Protein AF-K1QKU9-F1 (afdb_monomer_lite)

Foldseek 3Di:
DPPVVVVVVVVVVVVVVVVVVVVVVVVVVVVVPPVVVVVVVVVVVVVVVVVVVVVVVVVVLVVVLVVVVVPDDPQFLQLQQDQPRPVVVVVVFKHWDPLQPDDFLKKKGWHFPPDGTFIFTDHHNFWTWGDDLPDIDIDGPVVVCVVRVRTDTMIIMDTDPPPPDPPPPPPPPPDDDDDDDDDPDDCPSDPNDDDPNDD

pLDDT: mean 70.71, std 22.05, range [28.88, 97.94]

Structure (mmCIF, N/CA/C/O backbone):
data_AF-K1QKU9-F1
#
_entry.id   AF-K1QKU9-F1
#
loop_
_atom_site.group_PDB
_atom_site.id
_atom_site.type_symbol
_atom_site.label_atom_id
_atom_site.label_alt_id
_atom_site.label_comp_id
_atom_site.label_asym_id
_atom_site.label_entity_id
_atom_site.label_seq_id
_atom_site.pdbx_PDB_ins_code
_atom_site.Cartn_x
_atom_site.Cartn_y
_atom_site.Cartn_z
_atom_site.occupancy
_atom_site.B_iso_or_equiv
_atom_site.auth_seq_id
_atom_site.auth_comp_id
_atom_site.auth_asym_id
_atom_site.auth_atom_id
_atom_site.pdbx_PDB_model_num
ATOM 1 N N . MET A 1 1 ? -20.234 21.779 110.383 1.00 57.31 1 MET A N 1
ATOM 2 C CA . MET A 1 1 ? -19.150 21.836 109.369 1.00 57.31 1 MET A CA 1
ATOM 3 C C . MET A 1 1 ? -18.986 20.540 108.545 1.00 57.31 1 MET A C 1
ATOM 5 O O . MET A 1 1 ? -17.868 20.177 108.215 1.00 57.31 1 MET A O 1
ATOM 9 N N . ARG A 1 2 ? -20.061 19.825 108.163 1.00 59.09 2 ARG A N 1
ATOM 10 C CA . ARG A 1 2 ? -19.956 18.607 107.315 1.00 59.09 2 ARG A CA 1
ATOM 11 C C . ARG A 1 2 ? -20.595 18.745 105.923 1.00 59.09 2 ARG A C 1
ATOM 13 O O . ARG A 1 2 ? -20.299 17.953 105.040 1.00 59.09 2 ARG A O 1
ATOM 20 N N . LEU A 1 3 ? -21.388 19.796 105.694 1.00 52.22 3 LEU A N 1
ATOM 21 C CA . LEU A 1 3 ? -22.083 20.033 104.422 1.00 52.22 3 LEU A CA 1
ATOM 22 C C . LEU A 1 3 ? -21.162 20.598 103.317 1.00 52.22 3 LEU A C 1
ATOM 24 O O . LEU A 1 3 ? -21.332 20.289 102.144 1.00 52.22 3 LEU A O 1
ATOM 28 N N . TRP A 1 4 ? -20.125 21.358 103.689 1.00 56.88 4 TRP A N 1
ATOM 29 C CA . TRP A 1 4 ? -19.164 21.947 102.742 1.00 56.88 4 TRP A CA 1
ATOM 30 C C . TRP A 1 4 ? -18.175 20.934 102.138 1.00 56.88 4 TRP A C 1
ATOM 32 O O . TRP A 1 4 ? -17.670 21.150 101.038 1.00 56.88 4 TRP A O 1
ATOM 42 N N . ALA A 1 5 ? -17.915 19.815 102.822 1.00 63.38 5 ALA A N 1
ATOM 43 C CA . ALA A 1 5 ? -17.037 18.759 102.316 1.00 63.38 5 ALA A CA 1
ATOM 44 C C . ALA A 1 5 ? -17.720 17.909 101.228 1.00 63.38 5 ALA A C 1
ATOM 46 O O . ALA A 1 5 ? -17.084 17.540 100.245 1.00 63.38 5 ALA A O 1
ATOM 47 N N . LEU A 1 6 ? -19.031 17.673 101.356 1.00 57.78 6 LEU A N 1
ATOM 48 C CA . LEU A 1 6 ? -19.814 16.932 100.362 1.00 57.78 6 LEU A CA 1
ATOM 49 C C . LEU A 1 6 ? -20.034 17.743 99.076 1.00 57.78 6 LEU A C 1
ATOM 51 O O . LEU A 1 6 ? -19.956 17.187 97.984 1.00 57.78 6 LEU A O 1
ATOM 55 N N . LEU A 1 7 ? -20.201 19.068 99.178 1.00 58.88 7 LEU A N 1
ATOM 56 C CA . LEU A 1 7 ? -20.356 19.930 98.001 1.00 58.88 7 LEU A CA 1
ATOM 57 C C . LEU A 1 7 ? -19.072 19.997 97.147 1.00 58.88 7 LEU A C 1
ATOM 59 O O . LEU A 1 7 ? -19.148 19.987 95.919 1.00 58.88 7 LEU A O 1
ATOM 63 N N . LYS A 1 8 ? -17.887 19.991 97.779 1.00 56.16 8 LYS A N 1
ATOM 64 C CA . LYS A 1 8 ? -16.599 19.943 97.059 1.00 56.16 8 LYS A CA 1
ATOM 65 C C . LYS A 1 8 ? -16.361 18.604 96.355 1.00 56.16 8 LYS A C 1
ATOM 67 O O . LYS A 1 8 ? -15.792 18.603 95.265 1.00 56.16 8 LYS A O 1
ATOM 72 N N . LEU A 1 9 ? -16.827 17.488 96.925 1.00 53.16 9 LEU A N 1
ATOM 73 C CA . LEU A 1 9 ? -16.718 16.176 96.277 1.00 53.16 9 LEU A CA 1
ATOM 74 C C . LEU A 1 9 ? -17.628 16.066 95.041 1.00 53.16 9 LEU A C 1
ATOM 76 O O . LEU A 1 9 ? -17.189 15.581 94.000 1.00 53.16 9 LEU A O 1
ATOM 80 N N . CYS A 1 10 ? -18.861 16.578 95.114 1.00 54.75 10 CYS A N 1
ATOM 81 C CA . CYS A 1 10 ? -19.802 16.504 93.991 1.00 54.75 10 CYS A CA 1
ATOM 82 C C . CYS A 1 10 ? -19.368 17.352 92.780 1.00 54.75 10 CYS A C 1
ATOM 84 O O . CYS A 1 10 ? -19.509 16.903 91.643 1.00 54.75 10 CYS A O 1
ATOM 86 N N . ILE A 1 11 ? -18.789 18.540 92.999 1.00 57.44 11 ILE A N 1
ATOM 87 C CA . ILE A 1 11 ? -18.310 19.407 91.903 1.00 57.44 11 ILE A CA 1
ATOM 88 C C . ILE A 1 11 ? -17.065 18.805 91.223 1.00 57.44 11 ILE A C 1
ATOM 90 O O . ILE A 1 11 ? -16.945 18.861 89.997 1.00 57.44 11 ILE A O 1
ATOM 94 N N . GLY A 1 12 ? -16.175 18.162 91.989 1.00 49.56 12 GLY A N 1
ATOM 95 C CA . GLY A 1 12 ? -15.001 17.468 91.450 1.00 49.56 12 GLY A CA 1
ATOM 96 C C . GLY A 1 12 ? -15.362 16.285 90.545 1.00 49.56 12 GLY A C 1
ATOM 97 O O . GLY A 1 12 ? -14.811 16.160 89.452 1.00 49.56 12 GLY A O 1
ATOM 98 N N . CYS A 1 13 ? -16.340 15.462 90.940 1.00 53.66 13 CYS A N 1
ATOM 99 C CA . CYS A 1 13 ? -16.800 14.334 90.120 1.00 53.66 13 CYS A CA 1
ATOM 100 C C . CYS A 1 13 ? -17.504 14.783 88.828 1.00 53.66 13 CYS A C 1
ATOM 102 O O . CYS A 1 13 ? -17.344 14.138 87.791 1.00 53.66 13 CYS A O 1
ATOM 104 N N . PHE A 1 14 ? -18.231 15.906 88.854 1.00 50.38 14 PHE A N 1
ATOM 105 C CA . PHE A 1 14 ? -18.916 16.424 87.665 1.00 50.38 14 PHE A CA 1
ATOM 106 C C . PHE A 1 14 ? -17.934 17.006 86.631 1.00 50.38 14 PHE A C 1
ATOM 108 O O . PHE A 1 14 ? -18.087 16.782 85.429 1.00 50.38 14 PHE A O 1
ATOM 115 N N . LEU A 1 15 ? -16.872 17.680 87.090 1.00 52.41 15 LEU A N 1
ATOM 116 C CA . LEU A 1 15 ? -15.819 18.210 86.216 1.00 52.41 15 LEU A CA 1
ATOM 117 C C . LEU A 1 15 ? -14.917 17.107 85.634 1.00 52.41 15 LEU A C 1
ATOM 119 O O . LEU A 1 15 ? -14.487 17.227 84.489 1.00 52.41 15 LEU A O 1
ATOM 123 N N . PHE A 1 16 ? -14.681 16.009 86.362 1.00 53.56 16 PHE A N 1
ATOM 124 C CA . PHE A 1 16 ? -13.890 14.872 85.863 1.00 53.56 16 PHE A CA 1
ATOM 125 C C . PHE A 1 16 ? -14.666 13.985 84.868 1.00 53.56 16 PHE A C 1
ATOM 127 O O . PHE A 1 16 ? -14.088 13.435 83.932 1.00 53.56 16 PHE A O 1
ATOM 134 N N . GLY A 1 17 ? -15.991 13.872 85.021 1.00 53.00 17 GLY A N 1
ATOM 135 C CA . GLY A 1 17 ? -16.842 13.146 84.069 1.00 53.00 17 GLY A CA 1
ATOM 136 C C . GLY A 1 17 ? -16.994 13.865 82.723 1.00 53.00 17 GLY A C 1
ATOM 137 O O . GLY A 1 17 ? -16.994 13.225 81.668 1.00 53.00 17 GLY A O 1
ATOM 138 N N . LEU A 1 18 ? -17.064 15.201 82.736 1.00 50.69 18 LEU A N 1
ATOM 139 C CA . LEU A 1 18 ? -17.168 16.001 81.512 1.00 50.69 18 LEU A CA 1
ATOM 140 C C . LEU A 1 18 ? -15.871 15.977 80.685 1.00 50.69 18 LEU A C 1
ATOM 142 O O . LEU A 1 18 ? -15.942 15.916 79.457 1.00 50.69 18 LEU A O 1
ATOM 146 N N . THR A 1 19 ? -14.689 15.936 81.307 1.00 55.12 19 THR A N 1
ATOM 147 C CA . THR A 1 19 ? -13.415 15.882 80.565 1.00 55.12 19 THR A CA 1
ATOM 148 C C . THR A 1 19 ? -13.191 14.551 79.843 1.00 55.12 19 THR A C 1
ATOM 150 O O . THR A 1 19 ? -12.666 14.562 78.730 1.00 55.12 19 THR A O 1
ATOM 153 N N . GLU A 1 20 ? -13.650 13.422 80.390 1.00 55.38 20 GLU A N 1
ATOM 154 C CA . GLU A 1 20 ? -13.577 12.106 79.728 1.00 55.38 20 GLU A CA 1
ATOM 155 C C . GLU A 1 20 ? -14.534 11.991 78.527 1.00 55.38 20 GLU A C 1
ATOM 157 O O . GLU A 1 20 ? -14.152 11.485 77.465 1.00 55.38 20 GLU A O 1
ATOM 162 N N . ILE A 1 21 ? -15.759 12.520 78.641 1.00 59.00 21 ILE A N 1
ATOM 163 C CA . ILE A 1 21 ? -16.733 12.512 77.535 1.00 59.00 21 ILE A CA 1
ATOM 164 C C . ILE A 1 21 ? -16.247 13.401 76.381 1.00 59.00 21 ILE A C 1
ATOM 166 O O . ILE A 1 21 ? -16.302 12.990 75.216 1.00 59.00 21 ILE A O 1
ATOM 170 N N . PHE A 1 22 ? -15.707 14.586 76.684 1.00 55.91 22 PHE A N 1
ATOM 171 C CA . PHE A 1 22 ? -15.129 15.462 75.662 1.00 55.91 22 PHE A CA 1
ATOM 172 C C . PHE A 1 22 ? -13.829 14.892 75.067 1.00 55.91 22 PHE A C 1
ATOM 174 O O . PHE A 1 22 ? -13.654 14.964 73.848 1.00 55.91 22 PHE A O 1
ATOM 181 N N . ARG A 1 23 ? -12.970 14.223 75.856 1.00 58.50 23 ARG A N 1
ATOM 182 C CA . ARG A 1 23 ? -11.781 13.518 75.331 1.00 58.50 23 ARG A CA 1
ATOM 183 C C . ARG A 1 23 ? -12.148 12.425 74.334 1.00 58.50 23 ARG A C 1
ATOM 185 O O . ARG A 1 23 ? -11.570 12.378 73.249 1.00 58.50 23 ARG A O 1
ATOM 192 N N . LYS A 1 24 ? -13.130 11.577 74.655 1.00 57.81 24 LYS A N 1
ATOM 193 C CA . LYS A 1 24 ? -13.552 10.489 73.755 1.00 57.81 24 LYS A CA 1
ATOM 194 C C . LYS A 1 24 ? -14.155 11.013 72.453 1.00 57.81 24 LYS A C 1
ATOM 196 O O . LYS A 1 24 ? -13.936 10.408 71.405 1.00 57.81 24 LYS A O 1
ATOM 201 N N . LYS A 1 25 ? -14.855 12.153 72.487 1.00 56.16 25 LYS A N 1
ATOM 202 C CA . LYS A 1 25 ? -15.433 12.776 71.285 1.00 56.16 25 LYS A CA 1
ATOM 203 C C . LYS A 1 25 ? -14.365 13.431 70.396 1.00 56.16 25 LYS A C 1
ATOM 205 O O . LYS A 1 25 ? -14.425 13.274 69.180 1.00 56.16 25 LYS A O 1
ATOM 210 N N . ILE A 1 26 ? -13.350 14.070 70.986 1.00 56.03 26 ILE A N 1
ATOM 211 C CA . ILE A 1 26 ? -12.219 14.664 70.247 1.00 56.03 26 ILE A CA 1
ATOM 212 C C . ILE A 1 26 ? -11.341 13.582 69.602 1.00 56.03 26 ILE A C 1
ATOM 214 O O . ILE A 1 26 ? -10.986 13.710 68.432 1.00 56.03 26 ILE A O 1
ATOM 218 N N . ILE A 1 27 ? -11.055 12.479 70.307 1.00 56.53 27 ILE A N 1
ATOM 219 C CA . ILE A 1 27 ? -10.274 11.364 69.741 1.00 56.53 27 ILE A CA 1
ATOM 220 C C . ILE A 1 27 ? -11.007 10.737 68.545 1.00 56.53 27 ILE A C 1
ATOM 222 O O . ILE A 1 27 ? -10.374 10.471 67.527 1.00 56.53 27 ILE A O 1
ATOM 226 N N . ARG A 1 28 ? -12.339 10.585 68.609 1.00 52.25 28 ARG A N 1
ATOM 227 C CA . ARG A 1 28 ? -13.141 10.036 67.499 1.00 52.25 28 ARG A CA 1
ATOM 228 C C . ARG A 1 28 ? -13.165 10.944 66.260 1.00 52.25 28 ARG A C 1
ATOM 230 O O . ARG A 1 28 ? -13.200 10.437 65.144 1.00 52.25 28 ARG A O 1
ATOM 237 N N . CYS A 1 29 ? -13.101 12.266 66.437 1.00 52.41 29 CYS A N 1
ATOM 238 C CA . CYS A 1 29 ? -12.974 13.208 65.318 1.00 52.41 29 CYS A CA 1
ATOM 239 C C . CYS A 1 29 ? -11.567 13.213 64.695 1.00 52.41 29 CYS A C 1
ATOM 241 O O . CYS A 1 29 ? -11.433 13.490 63.505 1.00 52.41 29 CYS A O 1
ATOM 243 N N . LEU A 1 30 ? -10.523 12.900 65.470 1.00 52.09 30 LEU A N 1
ATOM 244 C CA . LEU A 1 30 ? -9.142 12.865 64.978 1.00 52.09 30 LEU A CA 1
ATOM 245 C C . LEU A 1 30 ? -8.782 11.534 64.298 1.00 52.09 30 LEU A C 1
ATOM 247 O O . LEU A 1 30 ? -7.984 11.537 63.364 1.00 52.09 30 LEU A O 1
ATOM 251 N N . THR A 1 31 ? -9.391 10.410 64.690 1.00 51.72 31 THR A N 1
ATOM 252 C CA . THR A 1 31 ? -9.130 9.098 64.067 1.00 51.72 31 THR A CA 1
ATOM 253 C C . THR A 1 31 ? -9.942 8.829 62.795 1.00 51.72 31 THR A C 1
ATOM 255 O O . THR A 1 31 ? -9.518 8.014 61.981 1.00 51.72 31 THR A O 1
ATOM 258 N N . GLY A 1 32 ? -11.038 9.558 62.547 1.00 46.53 32 GLY A N 1
ATOM 259 C CA . GLY A 1 32 ? -11.836 9.452 61.313 1.00 46.53 32 GLY A CA 1
ATOM 260 C C . GLY A 1 32 ? -11.176 10.020 60.043 1.00 46.53 32 GLY A C 1
ATOM 261 O O . GLY A 1 32 ? -11.757 9.941 58.965 1.00 46.53 32 GLY A O 1
ATOM 262 N N . ARG A 1 33 ? -9.966 10.596 60.136 1.00 44.97 33 ARG A N 1
ATOM 263 C CA . ARG A 1 33 ? -9.218 11.147 58.986 1.00 44.97 33 ARG A CA 1
ATOM 264 C C . ARG A 1 33 ? -8.330 10.135 58.251 1.00 44.97 33 ARG A C 1
ATOM 266 O O . ARG A 1 33 ? -7.821 10.470 57.186 1.00 44.97 33 ARG A O 1
ATOM 273 N N . ASN A 1 34 ? -8.158 8.919 58.775 1.00 49.41 34 ASN A N 1
ATOM 274 C CA . ASN A 1 34 ? -7.221 7.931 58.217 1.00 49.41 34 ASN A CA 1
ATOM 275 C C . ASN A 1 34 ? -7.847 6.922 57.233 1.00 49.41 34 ASN A C 1
ATOM 277 O O . ASN A 1 34 ? -7.110 6.184 56.583 1.00 49.41 34 ASN A O 1
ATOM 281 N N . ASP A 1 35 ? -9.174 6.903 57.065 1.00 48.97 35 ASP A N 1
ATOM 282 C CA . ASP A 1 35 ? -9.831 5.994 56.107 1.00 48.97 35 ASP A CA 1
ATOM 283 C C . ASP A 1 35 ? -9.867 6.544 54.674 1.00 48.97 35 ASP A C 1
ATOM 285 O O . ASP A 1 35 ? -9.892 5.781 53.704 1.00 48.97 35 ASP A O 1
ATOM 289 N N . TYR A 1 36 ? -9.786 7.868 54.515 1.00 46.25 36 TYR A N 1
ATOM 290 C CA . TYR A 1 36 ? -9.709 8.484 53.192 1.00 46.25 36 TYR A CA 1
ATOM 291 C C . TYR A 1 36 ? -8.400 8.079 52.497 1.00 46.25 36 TYR A C 1
ATOM 293 O O . TYR A 1 36 ? -8.433 7.464 51.433 1.00 46.25 36 TYR A O 1
ATOM 301 N N . THR A 1 37 ? -7.241 8.294 53.125 1.00 49.53 37 THR A N 1
ATOM 302 C CA . THR A 1 37 ? -5.922 7.988 52.535 1.00 49.53 37 THR A CA 1
ATOM 303 C C . THR A 1 37 ? -5.756 6.516 52.146 1.00 49.53 37 THR A C 1
ATOM 305 O O . THR A 1 37 ? -5.227 6.231 51.070 1.00 49.53 37 THR A O 1
ATOM 308 N N . ARG A 1 38 ? -6.274 5.568 52.939 1.00 47.44 38 ARG A N 1
ATOM 309 C CA . ARG A 1 38 ? -6.206 4.129 52.616 1.00 47.44 38 ARG A CA 1
ATOM 310 C C . ARG A 1 38 ? -6.998 3.772 51.355 1.00 47.44 38 ARG A C 1
ATOM 312 O O . ARG A 1 38 ? -6.547 2.960 50.543 1.00 47.44 38 ARG A O 1
ATOM 319 N N . THR A 1 39 ? -8.143 4.417 51.158 1.00 50.44 39 THR A N 1
ATOM 320 C CA . THR A 1 39 ? -8.998 4.188 49.989 1.00 50.44 39 THR A CA 1
ATOM 321 C C . THR A 1 39 ? -8.352 4.749 48.713 1.00 50.44 39 THR A C 1
ATOM 323 O O . THR A 1 39 ? -8.291 4.038 47.710 1.00 50.44 39 THR A O 1
ATOM 326 N N . TYR A 1 40 ? -7.744 5.945 48.757 1.00 46.25 40 TYR A N 1
ATOM 327 C CA . TYR A 1 40 ? -7.030 6.518 47.596 1.00 46.25 40 TYR A CA 1
ATOM 328 C C . TYR A 1 40 ? -5.796 5.705 47.181 1.00 46.25 40 TYR A C 1
ATOM 330 O O . TYR A 1 40 ? -5.584 5.496 45.986 1.00 46.25 40 TYR A O 1
ATOM 338 N N . HIS A 1 41 ? -5.007 5.195 48.134 1.00 47.62 41 HIS A N 1
ATOM 339 C CA . HIS A 1 41 ? -3.847 4.355 47.804 1.00 47.62 41 HIS A CA 1
ATOM 340 C C . HIS A 1 41 ? -4.253 3.032 47.137 1.00 47.62 41 HIS A C 1
ATOM 342 O O . HIS A 1 41 ? -3.586 2.572 46.212 1.00 47.62 41 HIS A O 1
ATOM 348 N N . THR A 1 42 ? -5.377 2.442 47.551 1.00 54.56 42 THR A N 1
ATOM 349 C CA . THR A 1 42 ? -5.840 1.159 47.000 1.00 54.56 42 THR A CA 1
ATOM 350 C C . THR A 1 42 ? -6.424 1.312 45.589 1.00 54.56 42 THR A C 1
ATOM 352 O O . THR A 1 42 ? -6.227 0.438 44.744 1.00 54.56 42 THR A O 1
ATOM 355 N N . VAL A 1 43 ? -7.108 2.428 45.304 1.00 53.84 43 VAL A N 1
ATOM 356 C CA . VAL A 1 43 ? -7.640 2.729 43.961 1.00 53.84 43 VAL A CA 1
ATOM 357 C C . VAL A 1 43 ? -6.509 3.045 42.978 1.00 53.84 43 VAL A C 1
ATOM 359 O O . VAL A 1 43 ? -6.499 2.490 41.881 1.00 53.84 43 VAL A O 1
ATOM 362 N N . LYS A 1 44 ? -5.508 3.833 43.396 1.00 57.06 44 LYS A N 1
ATOM 363 C CA . LYS A 1 44 ? -4.349 4.173 42.555 1.00 57.06 44 LYS A CA 1
ATOM 364 C C . LYS A 1 44 ? -3.535 2.930 42.162 1.00 57.06 44 LYS A C 1
ATOM 366 O O . LYS A 1 44 ? -3.241 2.737 40.988 1.00 57.06 44 LYS A O 1
ATOM 371 N N . ASN A 1 45 ? -3.314 2.007 43.104 1.00 56.94 45 ASN A N 1
ATOM 372 C CA . ASN A 1 45 ? -2.607 0.750 42.832 1.00 56.94 45 ASN A CA 1
ATOM 373 C C . ASN A 1 45 ? -3.341 -0.167 41.832 1.00 56.94 45 ASN A C 1
ATOM 375 O O . ASN A 1 45 ? -2.696 -0.876 41.061 1.00 56.94 45 ASN A O 1
ATOM 379 N N . LYS A 1 46 ? -4.684 -0.162 41.809 1.00 61.31 46 LYS A N 1
ATOM 380 C CA . LYS A 1 46 ? -5.461 -0.933 40.818 1.00 61.31 46 LYS A CA 1
ATOM 381 C C . LYS A 1 46 ? -5.374 -0.337 39.414 1.00 61.31 46 LYS A C 1
ATOM 383 O O . LYS A 1 46 ? -5.423 -1.081 38.436 1.00 61.31 46 LYS A O 1
ATOM 388 N N . GLU A 1 47 ? -5.274 0.982 39.307 1.00 65.12 47 GLU A N 1
ATOM 389 C CA . GLU A 1 47 ? -5.168 1.672 38.022 1.00 65.12 47 GLU A CA 1
ATOM 390 C C . GLU A 1 47 ? -3.761 1.537 37.425 1.00 65.12 47 GLU A C 1
ATOM 392 O O . GLU A 1 47 ? -3.623 1.235 36.239 1.00 65.12 47 GLU A O 1
ATOM 397 N N . ASP A 1 48 ? -2.729 1.632 38.266 1.00 66.69 48 ASP A N 1
ATOM 398 C CA . ASP A 1 48 ? -1.336 1.431 37.860 1.00 66.69 48 ASP A CA 1
ATOM 399 C C . ASP A 1 48 ? -1.067 -0.035 37.469 1.00 66.69 48 ASP A C 1
ATOM 401 O O . ASP A 1 48 ? -0.434 -0.292 36.447 1.00 66.69 48 ASP A O 1
ATOM 405 N N . SER A 1 49 ? -1.651 -1.009 38.183 1.00 69.81 49 SER A N 1
ATOM 406 C CA . SER A 1 49 ? -1.585 -2.431 37.799 1.00 69.81 49 SER A CA 1
ATOM 407 C C . SER A 1 49 ? -2.279 -2.714 36.462 1.00 69.81 49 SER A C 1
ATOM 409 O O . SER A 1 49 ? -1.758 -3.479 35.650 1.00 69.81 49 SER A O 1
ATOM 411 N N . LYS A 1 50 ? -3.421 -2.069 36.180 1.00 69.00 50 LYS A N 1
ATOM 412 C CA . LYS A 1 50 ? -4.064 -2.181 34.862 1.00 69.00 50 LYS A CA 1
ATOM 413 C C . LYS A 1 50 ? -3.178 -1.606 33.761 1.00 69.00 50 LYS A C 1
ATOM 415 O O . LYS A 1 50 ? -3.034 -2.253 32.730 1.00 69.00 50 LYS A O 1
ATOM 420 N N . LYS A 1 51 ? -2.581 -0.426 33.965 1.00 70.81 51 LYS A N 1
ATOM 421 C CA . LYS A 1 51 ? -1.664 0.184 32.986 1.00 70.81 51 LYS A CA 1
ATOM 422 C C . LYS A 1 51 ? -0.447 -0.697 32.718 1.00 70.81 51 LYS A C 1
ATOM 424 O O . LYS A 1 51 ? -0.094 -0.860 31.555 1.00 70.81 51 LYS A O 1
ATOM 429 N N . GLN A 1 52 ? 0.134 -1.303 33.753 1.00 76.19 52 GLN A N 1
ATOM 430 C CA . GLN A 1 52 ? 1.271 -2.206 33.584 1.00 76.19 52 GLN A CA 1
ATOM 431 C C . GLN A 1 52 ? 0.892 -3.441 32.756 1.00 76.19 52 GLN A C 1
ATOM 433 O O . GLN A 1 52 ? 1.560 -3.724 31.770 1.00 76.19 52 GLN A O 1
ATOM 438 N N . ASN A 1 53 ? -0.248 -4.081 33.042 1.00 73.19 53 ASN A N 1
ATOM 439 C CA . ASN A 1 53 ? -0.724 -5.224 32.251 1.00 73.19 53 ASN A CA 1
ATOM 440 C C . ASN A 1 53 ? -0.939 -4.876 30.763 1.00 73.19 53 ASN A C 1
ATOM 442 O O . ASN A 1 53 ? -0.726 -5.716 29.891 1.00 73.19 53 ASN A O 1
ATOM 446 N N . TRP A 1 54 ? -1.359 -3.642 30.457 1.00 71.12 54 TRP A N 1
ATOM 447 C CA . TRP A 1 54 ? -1.480 -3.165 29.074 1.00 71.12 54 TRP A CA 1
ATOM 448 C C . TRP A 1 54 ? -0.121 -2.959 28.399 1.00 71.12 54 TRP A C 1
ATOM 450 O O . TRP A 1 54 ? 0.028 -3.307 27.228 1.00 71.12 54 TRP A O 1
ATOM 460 N N . ILE A 1 55 ? 0.860 -2.404 29.116 1.00 75.44 55 ILE A N 1
ATOM 461 C CA . ILE A 1 55 ? 2.230 -2.224 28.613 1.00 75.44 55 ILE A CA 1
ATOM 462 C C . ILE A 1 55 ? 2.865 -3.592 28.340 1.00 75.44 55 ILE A C 1
ATOM 464 O O . ILE A 1 55 ? 3.338 -3.819 27.227 1.00 75.44 55 ILE A O 1
ATOM 468 N N . ASP A 1 56 ? 2.766 -4.521 29.291 1.00 75.75 56 ASP A N 1
ATOM 469 C CA . ASP A 1 56 ? 3.312 -5.876 29.171 1.00 75.75 56 ASP A CA 1
ATOM 470 C C . ASP A 1 56 ? 2.659 -6.641 28.003 1.00 75.75 56 ASP A C 1
ATOM 472 O O . ASP A 1 56 ? 3.337 -7.332 27.242 1.00 75.75 56 ASP A O 1
ATOM 476 N N . GLY A 1 57 ? 1.346 -6.472 27.797 1.00 72.12 57 GLY A N 1
ATOM 477 C CA . GLY A 1 57 ? 0.636 -7.049 26.651 1.00 72.12 57 GLY A CA 1
ATOM 478 C C . GLY A 1 57 ? 1.094 -6.479 25.302 1.00 72.12 57 GLY A C 1
ATOM 479 O O . GLY A 1 57 ? 1.226 -7.221 24.329 1.00 72.12 57 GLY A O 1
ATOM 480 N N . LEU A 1 58 ? 1.383 -5.176 25.228 1.00 68.56 58 LEU A N 1
ATOM 481 C CA . LEU A 1 58 ? 1.929 -4.545 24.020 1.00 68.56 58 LEU A CA 1
ATOM 482 C C . LEU A 1 58 ? 3.374 -4.978 23.740 1.00 68.56 58 LEU A C 1
ATOM 484 O O . LEU A 1 58 ? 3.745 -5.120 22.575 1.00 68.56 58 LEU A O 1
ATOM 488 N N . GLU A 1 59 ? 4.183 -5.197 24.776 1.00 73.44 59 GLU A N 1
ATOM 489 C CA . GLU A 1 59 ? 5.539 -5.734 24.629 1.00 73.44 59 GLU A CA 1
ATOM 490 C C . GLU A 1 59 ? 5.529 -7.191 24.164 1.00 73.44 59 GLU A C 1
ATOM 492 O O . GLU A 1 59 ? 6.278 -7.532 23.252 1.00 73.44 59 GLU A O 1
ATOM 497 N N . GLN A 1 60 ? 4.625 -8.027 24.684 1.00 66.94 60 GLN A N 1
ATOM 498 C CA . GLN A 1 60 ? 4.458 -9.404 24.203 1.00 66.94 60 GLN A CA 1
ATOM 499 C C . GLN A 1 60 ? 4.014 -9.458 22.736 1.00 66.94 60 GLN A C 1
ATOM 501 O O . GLN A 1 60 ? 4.538 -10.272 21.979 1.00 66.94 60 GLN A O 1
ATOM 506 N N . ILE A 1 61 ? 3.104 -8.575 22.301 1.00 66.31 61 ILE A N 1
ATOM 507 C CA . ILE A 1 61 ? 2.709 -8.474 20.883 1.00 66.31 61 ILE A CA 1
ATOM 508 C C . ILE A 1 61 ? 3.915 -8.093 20.019 1.00 66.31 61 ILE A C 1
ATOM 510 O O . ILE A 1 61 ? 4.186 -8.769 19.030 1.00 66.31 61 ILE A O 1
ATOM 514 N N . LYS A 1 62 ? 4.691 -7.083 20.432 1.00 70.69 62 LYS A N 1
ATOM 515 C CA . LYS A 1 62 ? 5.925 -6.699 19.732 1.00 70.69 62 LYS A CA 1
ATOM 516 C C . LYS A 1 62 ? 6.937 -7.841 19.675 1.00 70.69 62 LYS A C 1
ATOM 518 O O . LYS A 1 62 ? 7.583 -8.006 18.648 1.00 70.69 62 LYS A O 1
ATOM 523 N N . GLN A 1 63 ? 7.080 -8.613 20.751 1.00 66.25 63 GLN A N 1
ATOM 524 C CA . GLN A 1 63 ? 8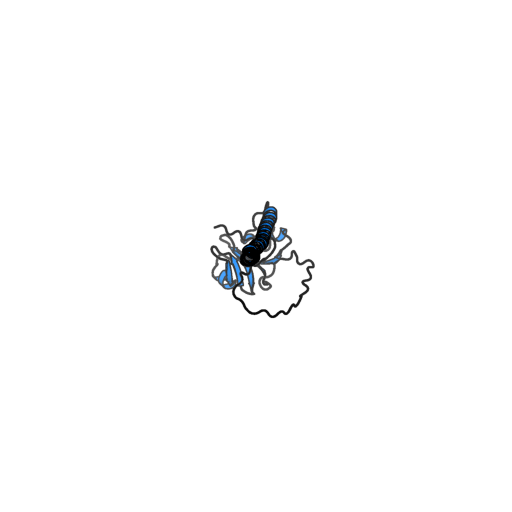.026 -9.725 20.837 1.00 66.25 63 GLN A CA 1
ATOM 525 C C . GLN A 1 63 ? 7.609 -10.887 19.924 1.00 66.25 63 GLN A C 1
ATOM 527 O O . GLN A 1 63 ? 8.427 -11.352 19.137 1.00 66.25 63 GLN A O 1
ATOM 532 N N . MET A 1 64 ? 6.334 -11.294 19.953 1.00 61.28 64 MET A N 1
ATOM 533 C CA . MET A 1 64 ? 5.797 -12.337 19.065 1.00 61.28 64 MET A CA 1
ATOM 534 C C . MET A 1 64 ? 5.889 -11.936 17.585 1.00 61.28 64 MET A C 1
ATOM 536 O O . MET A 1 64 ? 6.223 -12.754 16.728 1.00 61.28 64 MET A O 1
ATOM 540 N N . GLU A 1 65 ? 5.638 -10.664 17.272 1.00 59.38 65 GLU A N 1
ATOM 541 C CA . GLU A 1 65 ? 5.765 -10.143 15.908 1.00 59.38 65 GLU A CA 1
ATOM 542 C C . GLU A 1 65 ? 7.228 -10.010 15.474 1.00 59.38 65 GLU A C 1
ATOM 544 O O . GLU A 1 65 ? 7.556 -10.314 14.329 1.00 59.38 65 GLU A O 1
ATOM 549 N N . MET A 1 66 ? 8.125 -9.614 16.381 1.00 59.12 66 MET A N 1
ATOM 550 C CA . MET A 1 66 ? 9.558 -9.536 16.107 1.00 59.12 66 MET A CA 1
ATOM 551 C C . MET A 1 66 ? 10.152 -10.926 15.872 1.00 59.12 66 MET A C 1
ATOM 553 O O . MET A 1 66 ? 10.931 -11.075 14.937 1.00 59.12 66 MET A O 1
ATOM 557 N N . GLU A 1 67 ? 9.753 -11.938 16.647 1.00 58.16 67 GLU A N 1
ATOM 558 C CA . GLU A 1 67 ? 10.18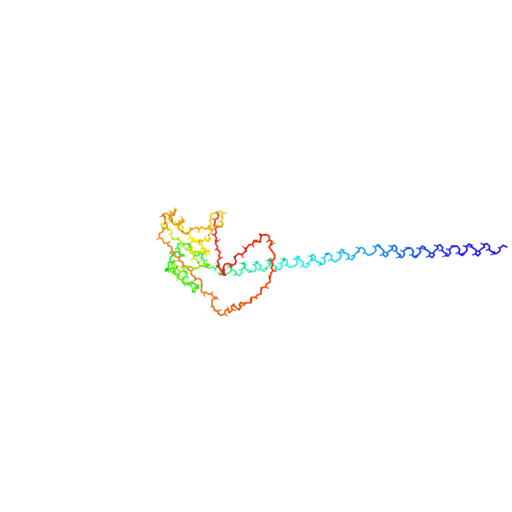8 -13.333 16.486 1.00 58.16 67 GLU A CA 1
ATOM 559 C C . GLU A 1 67 ? 9.681 -13.950 15.177 1.00 58.16 67 GLU A C 1
ATOM 561 O O . GLU A 1 67 ? 10.445 -14.621 14.483 1.00 58.16 67 GLU A O 1
ATOM 566 N N . SER A 1 68 ? 8.456 -13.618 14.753 1.00 58.31 68 SER A N 1
ATOM 567 C CA . SER A 1 68 ? 7.944 -13.968 13.419 1.00 58.31 68 SER A CA 1
ATOM 568 C C . SER A 1 68 ? 8.708 -13.282 12.271 1.00 58.31 68 SER A C 1
ATOM 570 O O . SER A 1 68 ? 8.601 -13.725 11.126 1.00 58.31 68 SER A O 1
ATOM 572 N N . MET A 1 69 ? 9.461 -12.210 12.543 1.00 54.31 69 MET A N 1
ATOM 573 C CA . MET A 1 69 ? 10.255 -11.464 11.557 1.00 54.31 69 MET A CA 1
ATOM 574 C C . MET A 1 69 ? 11.739 -11.867 11.518 1.00 54.31 69 MET A C 1
ATOM 576 O O . MET A 1 69 ? 12.476 -11.378 10.655 1.00 54.31 69 MET A O 1
ATOM 580 N N . ILE A 1 70 ? 12.201 -12.766 12.396 1.00 48.25 70 ILE A N 1
ATOM 581 C CA . ILE A 1 70 ? 13.591 -13.253 12.405 1.00 48.25 70 ILE A CA 1
ATOM 582 C C . ILE A 1 70 ? 13.772 -14.265 11.262 1.00 48.25 70 ILE A C 1
ATOM 584 O O . ILE A 1 70 ? 13.773 -15.475 11.459 1.00 48.25 70 ILE A O 1
ATOM 588 N N . GLY A 1 71 ? 13.895 -13.764 10.032 1.00 54.25 71 GLY A N 1
ATOM 589 C CA . GLY A 1 71 ? 14.221 -14.583 8.858 1.00 54.25 71 GLY A CA 1
ATOM 590 C C . GLY A 1 71 ? 13.865 -13.967 7.507 1.00 54.25 71 GLY A C 1
ATOM 591 O O . GLY A 1 71 ? 14.467 -14.332 6.498 1.00 54.25 71 GLY A O 1
ATOM 592 N N . HIS A 1 72 ? 12.950 -12.994 7.467 1.00 60.50 72 HIS A N 1
ATOM 593 C CA . HIS A 1 72 ? 12.505 -12.380 6.217 1.00 60.50 72 HIS A CA 1
ATOM 594 C C . HIS A 1 72 ? 12.715 -10.867 6.240 1.00 60.50 72 HIS A C 1
ATOM 596 O O . HIS A 1 72 ? 12.186 -10.154 7.091 1.00 60.50 72 HIS A O 1
ATOM 602 N N . ASN A 1 73 ? 13.492 -10.364 5.277 1.00 69.81 73 ASN A N 1
ATOM 603 C CA . ASN A 1 73 ? 13.534 -8.932 5.007 1.00 69.81 73 ASN A CA 1
ATOM 604 C C . ASN A 1 73 ? 12.118 -8.453 4.647 1.00 69.81 73 ASN A C 1
ATOM 606 O O . ASN A 1 73 ? 11.406 -9.174 3.941 1.00 69.81 73 ASN A O 1
ATOM 610 N N . PRO A 1 74 ? 11.704 -7.251 5.086 1.00 80.69 74 PRO A N 1
ATOM 611 C CA . PRO A 1 74 ? 10.421 -6.699 4.679 1.00 80.69 74 PRO A CA 1
ATOM 612 C C . PRO A 1 74 ? 10.335 -6.663 3.150 1.00 80.69 74 PRO A C 1
ATOM 614 O O . PRO A 1 74 ? 11.277 -6.236 2.478 1.00 80.69 74 PRO A O 1
ATOM 617 N N . ILE A 1 75 ? 9.204 -7.124 2.611 1.00 87.50 75 ILE A N 1
ATOM 618 C CA . ILE A 1 75 ? 8.942 -7.109 1.171 1.00 87.50 75 ILE A CA 1
ATOM 619 C C . ILE A 1 75 ? 8.917 -5.644 0.716 1.00 87.50 75 ILE A C 1
ATOM 621 O O . ILE A 1 75 ? 8.131 -4.840 1.218 1.00 87.50 75 ILE A O 1
ATOM 625 N N . GLY A 1 76 ? 9.813 -5.287 -0.205 1.00 90.62 76 GLY A N 1
ATOM 626 C CA . GLY A 1 76 ? 9.959 -3.914 -0.686 1.00 90.62 76 GLY A CA 1
ATOM 627 C C . GLY A 1 76 ? 8.791 -3.458 -1.563 1.00 90.62 76 GLY A C 1
ATOM 628 O O . GLY A 1 76 ? 8.089 -4.268 -2.162 1.00 90.62 76 GLY A O 1
ATOM 629 N N . ALA A 1 77 ? 8.616 -2.144 -1.702 1.00 92.88 77 ALA A N 1
ATOM 630 C CA . ALA A 1 77 ? 7.501 -1.567 -2.455 1.00 92.88 77 ALA A CA 1
ATOM 631 C C . ALA A 1 77 ? 7.440 -2.001 -3.929 1.00 92.88 77 ALA A C 1
ATOM 633 O O . ALA A 1 77 ? 6.364 -2.297 -4.438 1.00 92.88 77 ALA A O 1
ATOM 634 N N . ASN A 1 78 ? 8.587 -2.108 -4.607 1.00 94.31 78 ASN A N 1
ATOM 635 C CA . ASN A 1 78 ? 8.627 -2.607 -5.986 1.00 94.31 78 ASN A CA 1
ATOM 636 C C . ASN A 1 78 ? 8.233 -4.085 -6.088 1.00 94.31 78 ASN A C 1
ATOM 638 O O . ASN A 1 78 ? 7.653 -4.489 -7.092 1.00 94.31 78 ASN A O 1
ATOM 642 N N . GLU A 1 79 ? 8.521 -4.870 -5.050 1.00 94.75 79 GLU A N 1
ATOM 643 C CA . GLU A 1 79 ? 8.130 -6.275 -4.986 1.00 94.75 79 GLU A CA 1
ATOM 644 C C . GLU A 1 79 ? 6.617 -6.389 -4.772 1.00 94.75 79 GLU A C 1
ATOM 646 O O . GLU A 1 79 ? 5.945 -7.105 -5.503 1.00 94.75 79 GLU A O 1
ATOM 651 N N . TRP A 1 80 ? 6.039 -5.568 -3.894 1.00 96.06 80 TRP A N 1
ATOM 652 C CA . TRP A 1 80 ? 4.584 -5.417 -3.804 1.00 96.06 80 TRP A CA 1
ATOM 653 C C . TRP A 1 80 ? 3.948 -4.901 -5.096 1.00 96.06 80 TRP A C 1
ATOM 655 O O . TRP A 1 80 ? 2.837 -5.290 -5.443 1.00 96.06 80 TRP A O 1
ATOM 665 N N . ALA A 1 81 ? 4.628 -4.048 -5.852 1.00 96.75 81 ALA A N 1
ATOM 666 C CA . ALA A 1 81 ? 4.119 -3.574 -7.130 1.00 96.75 81 ALA A CA 1
ATOM 667 C C . ALA A 1 81 ? 4.260 -4.614 -8.261 1.00 96.75 81 ALA A C 1
ATOM 669 O O . ALA A 1 81 ? 3.741 -4.394 -9.359 1.00 96.75 81 ALA A O 1
ATOM 670 N N . ASN A 1 82 ? 4.909 -5.757 -8.020 1.00 95.56 82 ASN A N 1
ATOM 671 C CA . ASN A 1 82 ? 4.993 -6.862 -8.966 1.00 95.56 82 ASN A CA 1
ATOM 672 C C . ASN A 1 82 ? 3.817 -7.845 -8.763 1.00 95.56 82 ASN A C 1
ATOM 674 O O . ASN A 1 82 ? 3.827 -8.600 -7.796 1.00 95.56 82 ASN A O 1
ATOM 678 N N . PRO A 1 83 ? 2.835 -7.932 -9.684 1.00 95.69 83 PRO A N 1
ATOM 679 C CA . PRO A 1 83 ? 1.698 -8.852 -9.561 1.00 95.69 83 PRO A CA 1
ATOM 680 C C . PRO A 1 83 ? 2.101 -10.337 -9.565 1.00 95.69 83 PRO A C 1
ATOM 682 O O . PRO A 1 83 ? 1.304 -11.186 -9.183 1.00 95.69 83 PRO A O 1
ATOM 685 N N . GLN A 1 84 ? 3.327 -10.654 -9.992 1.00 96.06 84 GLN A N 1
ATOM 686 C CA . GLN A 1 84 ? 3.903 -12.001 -9.995 1.00 96.06 84 GLN A CA 1
ATOM 687 C C . GLN A 1 84 ? 4.959 -12.176 -8.892 1.00 96.06 84 GLN A C 1
ATOM 689 O O . GLN A 1 84 ? 5.833 -13.033 -9.002 1.00 96.06 84 GLN A O 1
ATOM 694 N N . SER A 1 85 ? 4.923 -11.341 -7.850 1.00 93.81 85 SER A N 1
ATOM 695 C CA . SER A 1 85 ? 5.869 -11.416 -6.740 1.00 93.81 85 SER A CA 1
ATOM 696 C C . SER A 1 85 ? 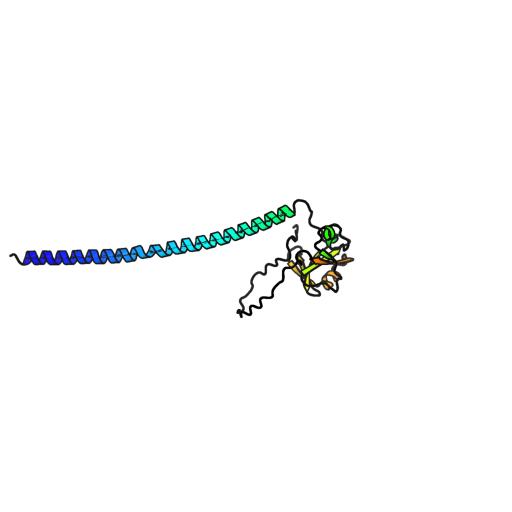5.841 -12.788 -6.073 1.00 93.81 85 SER A C 1
ATOM 698 O O . SER A 1 85 ? 4.865 -13.154 -5.416 1.00 93.81 85 SER A O 1
ATOM 700 N N . GLY A 1 86 ? 6.948 -13.526 -6.186 1.00 91.06 86 GLY A N 1
ATOM 701 C CA . GLY A 1 86 ? 7.113 -14.800 -5.492 1.00 91.06 86 GLY A CA 1
ATOM 702 C C . GLY A 1 86 ? 7.053 -14.631 -3.975 1.00 91.06 86 GLY A C 1
ATOM 703 O O . GLY A 1 86 ? 6.497 -15.484 -3.297 1.00 91.06 86 GLY A O 1
ATOM 704 N N . PHE A 1 87 ? 7.545 -13.505 -3.445 1.00 90.56 87 PHE A N 1
ATOM 705 C CA . PHE A 1 87 ? 7.519 -13.218 -2.010 1.00 90.56 87 PHE A CA 1
ATOM 706 C C . PHE A 1 87 ? 6.105 -12.938 -1.493 1.00 90.56 87 PHE A C 1
ATOM 708 O O . PHE A 1 87 ? 5.718 -13.505 -0.474 1.00 90.56 87 PHE A O 1
ATOM 715 N N . VAL A 1 88 ? 5.318 -12.107 -2.189 1.00 91.81 88 VAL A N 1
ATOM 716 C CA . VAL A 1 88 ? 3.928 -11.823 -1.789 1.00 91.81 88 VAL A CA 1
ATOM 717 C C . VAL A 1 88 ? 3.069 -13.078 -1.933 1.00 91.81 88 VAL A C 1
ATOM 719 O O . VAL A 1 88 ? 2.326 -13.421 -1.014 1.00 91.81 88 VAL A O 1
ATOM 722 N N . LEU A 1 89 ? 3.206 -13.807 -3.045 1.00 90.81 89 LEU A N 1
ATOM 723 C CA . LEU A 1 89 ? 2.445 -15.033 -3.291 1.00 90.81 89 LEU A CA 1
ATOM 724 C C . LEU A 1 89 ? 2.820 -16.163 -2.321 1.00 90.81 89 LEU A C 1
ATOM 726 O O . LEU A 1 89 ? 1.932 -16.889 -1.879 1.00 90.81 89 LEU A O 1
ATOM 730 N N . ALA A 1 90 ? 4.093 -16.280 -1.926 1.00 89.19 90 ALA A N 1
ATOM 731 C CA . ALA A 1 90 ? 4.544 -17.283 -0.957 1.00 89.19 90 ALA A CA 1
ATOM 732 C C . ALA A 1 90 ? 3.906 -17.119 0.429 1.00 89.19 90 ALA A C 1
ATOM 734 O O . ALA A 1 90 ? 3.853 -18.085 1.185 1.00 89.19 90 ALA A O 1
ATOM 735 N N . THR A 1 91 ? 3.380 -15.933 0.760 1.00 89.06 91 THR A N 1
ATOM 736 C CA . THR A 1 91 ? 2.618 -15.753 2.005 1.00 89.06 91 THR A CA 1
ATOM 737 C C . THR A 1 91 ? 1.304 -16.537 2.014 1.00 89.06 91 THR A C 1
ATOM 739 O O . THR A 1 91 ? 0.757 -16.778 3.084 1.00 89.06 91 THR A O 1
ATOM 742 N N . GLY A 1 92 ? 0.746 -16.874 0.842 1.00 90.44 92 GLY A N 1
ATOM 743 C CA . GLY A 1 92 ? -0.579 -17.491 0.715 1.00 90.44 92 GLY A CA 1
ATOM 744 C C . GLY A 1 92 ? -1.745 -16.608 1.180 1.00 90.44 92 GLY A C 1
ATOM 745 O O . GLY A 1 92 ? -2.884 -17.064 1.185 1.00 90.44 92 GLY A O 1
ATOM 746 N N . CYS A 1 93 ? -1.481 -15.354 1.562 1.00 93.25 93 CYS A N 1
ATOM 747 C CA . CYS A 1 93 ? -2.455 -14.495 2.230 1.00 93.25 93 CYS A CA 1
ATOM 748 C C . CYS A 1 93 ? -2.975 -13.344 1.382 1.00 93.25 93 CYS A C 1
ATOM 750 O O . CYS A 1 93 ? -3.911 -12.668 1.810 1.00 93.25 93 CYS A O 1
ATOM 752 N N . TYR A 1 94 ? -2.423 -13.116 0.195 1.00 95.12 94 TYR A N 1
ATOM 753 C CA . TYR A 1 94 ? -2.843 -12.026 -0.675 1.00 95.12 94 TYR A CA 1
ATOM 754 C C . TYR A 1 94 ? -3.205 -12.546 -2.052 1.00 95.12 94 TYR A C 1
ATOM 756 O O . TYR A 1 94 ? -2.521 -13.400 -2.615 1.00 95.12 94 TYR A O 1
ATOM 764 N N . ARG A 1 95 ? -4.255 -11.962 -2.623 1.00 96.25 95 ARG A N 1
ATOM 765 C CA . ARG A 1 95 ? -4.592 -12.127 -4.034 1.00 96.25 95 ARG A CA 1
ATOM 766 C C . ARG A 1 95 ? -4.492 -10.797 -4.753 1.00 96.25 95 ARG A C 1
ATOM 768 O O . ARG A 1 95 ? -4.838 -9.755 -4.195 1.00 96.25 95 ARG A O 1
ATOM 775 N N . ASN A 1 96 ? -4.044 -10.847 -5.999 1.00 97.25 96 ASN A N 1
ATOM 776 C CA . ASN A 1 96 ? -4.084 -9.689 -6.871 1.00 97.25 96 ASN A CA 1
ATOM 777 C C . ASN A 1 96 ? -5.544 -9.338 -7.197 1.00 97.25 96 ASN A C 1
ATOM 779 O O . ASN A 1 96 ? -6.376 -10.231 -7.393 1.00 97.25 96 ASN A O 1
ATOM 783 N N . VAL A 1 97 ? -5.857 -8.046 -7.230 1.00 96.88 97 VAL A N 1
ATOM 784 C CA . VAL A 1 97 ? -7.180 -7.541 -7.604 1.00 96.88 97 VAL A CA 1
ATOM 785 C C . VAL A 1 97 ? -7.008 -6.497 -8.708 1.00 96.88 97 VAL A C 1
ATOM 787 O O . VAL A 1 97 ? -6.086 -5.682 -8.617 1.00 96.88 97 VAL A O 1
ATOM 790 N N . PRO A 1 98 ? -7.874 -6.488 -9.741 1.00 96.62 98 PRO A N 1
ATOM 791 C CA . PRO A 1 98 ? -7.868 -5.418 -10.729 1.00 96.62 98 PRO A CA 1
ATOM 792 C C . PRO A 1 98 ? -8.063 -4.052 -10.068 1.00 96.62 98 PRO A C 1
ATOM 794 O O . PRO A 1 98 ? -8.815 -3.928 -9.098 1.00 96.62 98 PRO A O 1
ATOM 797 N N . PHE A 1 99 ? -7.393 -3.024 -10.586 1.00 95.06 99 PHE A N 1
ATOM 798 C CA . PHE A 1 99 ? -7.353 -1.704 -9.956 1.00 95.06 99 PHE A CA 1
ATOM 799 C C . PHE A 1 99 ? -8.756 -1.106 -9.763 1.00 95.06 99 PHE A C 1
ATOM 801 O O . PHE A 1 99 ? -9.063 -0.561 -8.704 1.00 95.06 99 PHE A O 1
ATOM 808 N N . GLU A 1 100 ? -9.632 -1.253 -10.750 1.00 95.81 100 GLU A N 1
ATOM 809 C CA . GLU A 1 100 ? -11.032 -0.821 -10.737 1.00 95.81 100 GLU A CA 1
ATOM 810 C C . GLU A 1 100 ? -11.896 -1.523 -9.675 1.00 95.81 100 GLU A C 1
ATOM 812 O O . GLU A 1 100 ? -12.899 -0.962 -9.244 1.00 95.81 100 GLU A O 1
ATOM 817 N N . ASN A 1 101 ? -11.477 -2.699 -9.198 1.00 96.69 101 ASN A N 1
ATOM 818 C CA . ASN A 1 101 ? -12.195 -3.511 -8.209 1.00 96.69 101 ASN A CA 1
ATOM 819 C C . ASN A 1 101 ? -11.623 -3.380 -6.788 1.00 96.69 101 ASN A C 1
ATOM 821 O O . ASN A 1 101 ? -11.956 -4.179 -5.899 1.00 96.69 101 ASN A O 1
ATOM 825 N N . ARG A 1 102 ? -10.728 -2.411 -6.571 1.00 96.38 102 ARG A N 1
ATOM 826 C CA . ARG A 1 102 ? -10.138 -2.126 -5.259 1.00 96.38 102 ARG A CA 1
ATOM 827 C C . ARG A 1 102 ? -11.207 -1.696 -4.253 1.00 96.38 102 ARG A C 1
ATOM 829 O O . ARG A 1 102 ? -12.141 -0.972 -4.592 1.00 96.38 102 ARG A O 1
ATOM 836 N N . ILE A 1 103 ? -11.044 -2.108 -3.003 1.00 95.88 103 ILE A N 1
ATOM 837 C CA . ILE A 1 103 ? -11.898 -1.704 -1.881 1.00 95.88 103 ILE A CA 1
ATOM 838 C C . ILE A 1 103 ? -11.051 -1.115 -0.759 1.00 95.88 103 ILE A C 1
ATOM 840 O O . ILE A 1 103 ? -9.838 -1.311 -0.701 1.00 95.88 103 ILE A O 1
ATOM 844 N N . LYS A 1 104 ? -11.705 -0.406 0.162 1.00 96.44 104 LYS A N 1
ATOM 845 C CA . LYS A 1 104 ? -11.068 0.090 1.382 1.00 96.44 104 LYS A CA 1
ATOM 846 C C . LYS A 1 104 ? -10.373 -1.050 2.136 1.00 96.44 104 LYS A C 1
ATOM 848 O O . LYS A 1 104 ? -10.987 -2.083 2.389 1.00 96.44 104 LYS A O 1
ATOM 853 N N . GLY A 1 105 ? -9.121 -0.830 2.528 1.00 94.31 105 GLY A N 1
ATOM 854 C CA . GLY A 1 105 ? -8.286 -1.811 3.223 1.00 94.31 105 GLY A CA 1
ATOM 855 C C . GLY A 1 105 ? -7.403 -2.661 2.305 1.00 94.31 105 GLY A C 1
ATOM 856 O O . GLY A 1 105 ? -6.473 -3.287 2.808 1.00 94.31 105 GLY A O 1
ATOM 857 N N . ASP A 1 106 ? -7.631 -2.656 0.986 1.00 96.81 106 ASP A N 1
ATOM 858 C CA . ASP A 1 106 ? -6.688 -3.267 0.045 1.00 96.81 106 ASP A CA 1
ATOM 859 C C . ASP A 1 106 ? -5.340 -2.535 0.088 1.00 96.81 106 ASP A C 1
ATOM 861 O O . ASP A 1 106 ? -5.262 -1.332 0.345 1.00 96.81 106 ASP A O 1
ATOM 865 N N . ILE A 1 107 ? -4.263 -3.250 -0.210 1.00 97.19 107 ILE A N 1
ATOM 866 C CA . ILE A 1 107 ? -2.928 -2.670 -0.352 1.00 97.19 107 ILE A CA 1
ATOM 867 C C . ILE A 1 107 ? -2.773 -2.199 -1.788 1.00 97.19 107 ILE A C 1
ATOM 869 O O . ILE A 1 107 ? -3.029 -2.956 -2.722 1.00 97.19 107 ILE A O 1
ATOM 873 N N . ILE A 1 108 ? -2.297 -0.974 -1.968 1.00 97.94 108 ILE A N 1
ATOM 874 C CA . ILE A 1 108 ? -1.931 -0.422 -3.270 1.00 97.94 108 ILE A CA 1
ATOM 875 C C . ILE A 1 108 ? -0.427 -0.167 -3.305 1.00 97.94 108 ILE A C 1
ATOM 877 O O . ILE A 1 108 ? 0.143 0.401 -2.372 1.00 97.94 108 ILE A O 1
ATOM 881 N N . ALA A 1 109 ? 0.222 -0.610 -4.376 1.00 97.50 109 ALA A N 1
ATOM 882 C CA . ALA A 1 109 ? 1.659 -0.486 -4.566 1.00 97.50 109 ALA A CA 1
ATOM 883 C C . ALA A 1 109 ? 1.977 0.111 -5.937 1.00 97.50 109 ALA A C 1
ATOM 885 O O . ALA A 1 109 ? 1.372 -0.252 -6.947 1.00 97.50 109 ALA A O 1
ATOM 886 N N . PHE A 1 110 ? 2.956 1.006 -5.959 1.00 97.00 110 PHE A N 1
ATOM 887 C CA . PHE A 1 110 ? 3.394 1.770 -7.117 1.00 97.00 110 PHE A CA 1
ATOM 888 C C . PHE A 1 110 ? 4.845 1.409 -7.424 1.00 97.00 110 PHE A C 1
ATOM 890 O O . PHE A 1 110 ? 5.732 1.630 -6.596 1.00 97.00 110 PHE A O 1
ATOM 897 N N . ARG A 1 111 ? 5.097 0.840 -8.604 1.00 96.38 111 ARG A N 1
ATOM 898 C CA . ARG A 1 111 ? 6.450 0.484 -9.043 1.00 96.38 111 ARG A CA 1
ATOM 899 C C . ARG A 1 111 ? 7.132 1.717 -9.607 1.00 96.38 111 ARG A C 1
ATOM 901 O O . ARG A 1 111 ? 6.562 2.345 -10.491 1.00 96.38 111 ARG A O 1
ATOM 908 N N . SER A 1 112 ? 8.345 2.015 -9.150 1.00 95.00 112 SER A N 1
ATOM 909 C CA . SER A 1 112 ? 9.198 3.032 -9.774 1.00 95.00 112 SER A CA 1
ATOM 910 C C . SER A 1 112 ? 10.293 2.376 -10.614 1.00 95.00 112 SER A C 1
ATOM 912 O O . SER A 1 112 ? 10.933 1.425 -10.163 1.00 95.00 112 SER A O 1
ATOM 914 N N . ASN A 1 113 ? 10.552 2.919 -11.805 1.00 91.88 113 ASN A N 1
ATOM 915 C CA . ASN A 1 113 ? 11.646 2.473 -12.678 1.00 91.88 113 ASN A CA 1
ATOM 916 C C . ASN A 1 113 ? 13.025 3.007 -12.278 1.00 91.88 113 ASN A C 1
ATOM 918 O O . ASN A 1 113 ? 14.038 2.486 -12.741 1.00 91.88 113 ASN A O 1
ATOM 922 N N . TYR A 1 114 ? 13.079 4.031 -11.425 1.00 84.00 114 TYR A N 1
ATOM 923 C CA . TYR A 1 114 ? 14.319 4.741 -11.095 1.00 84.00 114 TYR A CA 1
ATOM 924 C C . TYR A 1 114 ? 14.622 4.766 -9.592 1.00 84.00 114 TYR A C 1
ATOM 926 O O . TYR A 1 114 ? 15.420 5.580 -9.131 1.00 84.00 114 TYR A O 1
ATOM 934 N N . GLY A 1 115 ? 14.023 3.864 -8.812 1.00 84.19 115 GLY A N 1
ATOM 935 C CA . GLY A 1 115 ? 14.299 3.784 -7.384 1.00 84.19 115 GLY A CA 1
ATOM 936 C C . GLY A 1 115 ? 13.331 2.898 -6.619 1.00 84.19 115 GLY A C 1
ATOM 937 O O . GLY A 1 115 ? 12.762 1.945 -7.151 1.00 84.19 115 GLY A O 1
ATOM 938 N N . SER A 1 116 ? 13.166 3.219 -5.338 1.00 85.44 116 SER A N 1
ATOM 939 C CA . SER A 1 116 ? 12.186 2.570 -4.474 1.00 85.44 116 SER A CA 1
ATOM 940 C C . SER A 1 116 ? 10.775 2.940 -4.915 1.00 85.44 116 SER A C 1
ATOM 942 O O . SER A 1 116 ? 10.461 4.115 -5.082 1.00 85.44 116 SER A O 1
ATOM 944 N N . GLY A 1 117 ? 9.922 1.933 -5.078 1.00 93.25 117 GLY A N 1
ATOM 945 C CA . GLY A 1 117 ? 8.491 2.143 -5.261 1.00 93.25 117 GLY A CA 1
ATOM 946 C C . GLY A 1 117 ? 7.830 2.769 -4.036 1.00 93.25 117 GLY A C 1
ATOM 947 O O . GLY A 1 117 ? 8.463 2.997 -3.002 1.00 93.25 117 GLY A O 1
ATOM 948 N N . HIS A 1 118 ? 6.523 2.976 -4.140 1.00 95.50 118 HIS A N 1
ATOM 949 C CA . HIS A 1 118 ? 5.695 3.495 -3.055 1.00 95.50 118 HIS A CA 1
ATOM 950 C C . HIS A 1 118 ? 4.550 2.541 -2.730 1.00 95.50 118 HIS A C 1
ATOM 952 O O . HIS A 1 118 ? 4.172 1.709 -3.554 1.00 95.50 118 HIS A O 1
ATOM 958 N N . MET A 1 119 ? 3.993 2.640 -1.529 1.00 96.12 119 MET A N 1
ATOM 959 C CA . MET A 1 119 ? 2.877 1.801 -1.100 1.00 96.12 119 MET A CA 1
ATOM 960 C C . MET A 1 119 ? 1.946 2.539 -0.154 1.00 96.12 119 MET A C 1
ATOM 962 O O . MET A 1 119 ? 2.361 3.429 0.584 1.00 96.12 119 MET A O 1
ATOM 966 N N . GLY A 1 120 ? 0.707 2.074 -0.093 1.00 96.38 120 GLY A N 1
ATOM 967 C CA . GLY A 1 120 ? -0.207 2.416 0.979 1.00 96.38 120 GLY A CA 1
ATOM 968 C C . GLY A 1 120 ? -1.411 1.492 1.026 1.00 96.38 120 GLY A C 1
ATOM 969 O O . GLY A 1 120 ? -1.410 0.398 0.461 1.00 96.38 120 GLY A O 1
ATOM 970 N N . ILE A 1 121 ? -2.439 1.947 1.726 1.00 97.06 121 ILE A N 1
ATOM 971 C CA . ILE A 1 121 ? -3.691 1.226 1.937 1.00 97.06 121 ILE A CA 1
ATOM 972 C C . ILE A 1 121 ? -4.813 2.044 1.315 1.00 97.06 121 ILE A C 1
ATOM 974 O O . ILE A 1 121 ? -4.947 3.235 1.593 1.00 97.06 121 ILE A O 1
ATOM 978 N N . VAL A 1 122 ? -5.629 1.414 0.480 1.00 96.81 122 V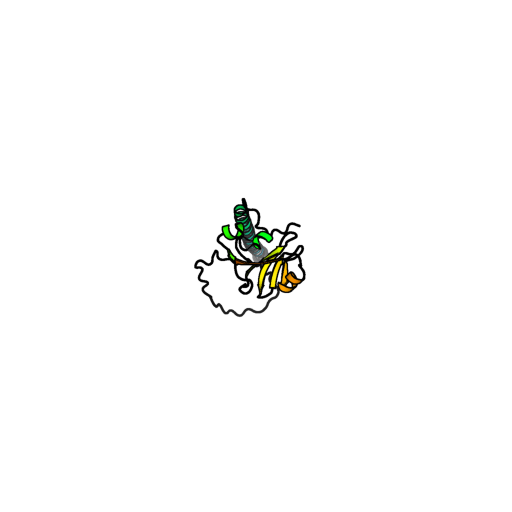AL A N 1
ATOM 979 C CA . VAL A 1 122 ? -6.794 2.039 -0.143 1.00 96.81 122 VAL A CA 1
ATOM 980 C C . VAL A 1 122 ? -7.738 2.521 0.955 1.00 96.81 122 VAL A C 1
ATOM 982 O O . VAL A 1 122 ? -8.168 1.747 1.812 1.00 96.81 122 VAL A O 1
ATOM 985 N N . SER A 1 123 ? -8.062 3.809 0.931 1.00 93.94 123 SER A N 1
ATOM 986 C CA . SER A 1 123 ? -8.977 4.423 1.895 1.00 93.94 123 SER A CA 1
ATOM 987 C C . SER A 1 123 ? -10.375 4.565 1.297 1.00 93.94 123 SER A C 1
ATOM 989 O O . SER A 1 123 ? -11.362 4.154 1.914 1.00 93.94 123 SER A O 1
ATOM 991 N N . THR A 1 124 ? -10.456 5.049 0.054 1.00 92.25 124 THR A N 1
ATOM 992 C CA . THR A 1 124 ? -11.695 5.150 -0.732 1.00 92.25 124 THR A CA 1
ATOM 993 C C . THR A 1 124 ? -11.444 4.793 -2.203 1.00 92.25 124 THR A C 1
ATOM 995 O O . THR A 1 124 ? -10.316 4.493 -2.600 1.00 92.25 124 THR A O 1
ATOM 998 N N . ASN A 1 125 ? -12.486 4.822 -3.044 1.00 85.19 125 ASN A N 1
ATOM 999 C CA . ASN A 1 125 ? -12.360 4.571 -4.482 1.00 85.19 125 ASN A CA 1
ATOM 1000 C C . ASN A 1 125 ? -11.697 5.760 -5.208 1.00 85.19 125 ASN A C 1
ATOM 1002 O O . ASN A 1 125 ? -12.351 6.516 -5.917 1.00 85.19 125 ASN A O 1
ATOM 1006 N N . GLY A 1 126 ? -10.389 5.932 -5.010 1.00 92.25 126 GLY A N 1
ATOM 1007 C CA . GLY A 1 126 ? -9.624 7.053 -5.570 1.00 92.25 126 GLY A CA 1
ATOM 1008 C C . GLY A 1 126 ? -8.528 7.576 -4.650 1.00 92.25 126 GLY A C 1
ATOM 1009 O O . GLY A 1 126 ? -7.595 8.202 -5.141 1.00 92.25 126 GLY A O 1
ATOM 1010 N N . THR A 1 127 ? -8.589 7.266 -3.352 1.00 97.12 127 THR A N 1
ATOM 1011 C CA . THR A 1 127 ? -7.590 7.708 -2.371 1.00 97.12 127 THR A CA 1
ATOM 1012 C C . THR A 1 127 ? -6.927 6.548 -1.640 1.00 97.12 127 THR A C 1
ATOM 1014 O O . THR A 1 127 ? -7.479 5.448 -1.514 1.00 97.12 127 THR A O 1
ATOM 1017 N N . TYR A 1 128 ? -5.730 6.801 -1.122 1.00 97.38 128 TYR A N 1
ATOM 1018 C CA . TYR A 1 128 ? -4.971 5.842 -0.334 1.00 97.38 128 TYR A CA 1
ATOM 1019 C C . TYR A 1 128 ? -4.207 6.540 0.790 1.00 97.38 128 TYR A C 1
ATOM 1021 O O . TYR A 1 128 ? -3.744 7.666 0.632 1.00 97.38 128 TYR A O 1
ATOM 1029 N N . ILE A 1 129 ? -4.072 5.861 1.925 1.00 96.38 129 ILE A N 1
ATOM 1030 C CA . ILE A 1 129 ? -3.267 6.308 3.060 1.00 96.38 129 ILE A CA 1
ATOM 1031 C C . ILE A 1 129 ? -1.879 5.702 2.916 1.00 96.38 129 ILE A C 1
ATOM 1033 O O . ILE A 1 129 ? -1.740 4.482 2.794 1.00 96.38 129 ILE A O 1
ATOM 1037 N N . SER A 1 130 ? -0.846 6.534 2.951 1.00 95.00 130 SER A N 1
ATOM 1038 C CA . SER A 1 130 ? 0.539 6.071 2.892 1.00 95.00 130 SER A CA 1
ATOM 1039 C C . SER A 1 130 ? 1.434 6.837 3.843 1.00 95.00 130 SER A C 1
ATOM 1041 O O . SER A 1 130 ? 1.108 7.930 4.303 1.00 95.00 130 SER A O 1
ATOM 1043 N N . ALA A 1 131 ? 2.573 6.230 4.153 1.00 90.81 131 ALA A N 1
ATOM 1044 C CA . ALA A 1 131 ? 3.606 6.881 4.924 1.00 90.81 131 ALA A CA 1
ATOM 1045 C C . ALA A 1 131 ? 4.583 7.589 3.980 1.00 90.81 131 ALA A C 1
ATOM 1047 O O . ALA A 1 131 ? 5.278 6.944 3.194 1.00 90.81 131 ALA A O 1
ATOM 1048 N N . LEU A 1 132 ? 4.639 8.912 4.076 1.00 84.69 132 LEU A N 1
ATOM 1049 C CA . LEU A 1 132 ? 5.682 9.723 3.468 1.00 84.69 132 LEU A CA 1
ATOM 1050 C C . LEU A 1 132 ? 6.868 9.883 4.423 1.00 84.69 132 LEU A C 1
ATOM 1052 O O . LEU A 1 132 ? 6.864 9.413 5.560 1.00 84.69 132 LEU A O 1
ATOM 1056 N N . ARG A 1 133 ? 7.897 10.603 3.966 1.00 81.69 133 ARG A N 1
ATOM 1057 C CA . ARG A 1 133 ? 9.134 10.838 4.723 1.00 81.69 133 ARG A CA 1
ATOM 1058 C C . ARG A 1 133 ? 8.902 11.415 6.127 1.00 81.69 133 ARG A C 1
ATOM 1060 O O . ARG A 1 133 ? 9.702 11.151 7.016 1.00 81.69 133 ARG A O 1
ATOM 1067 N N . GLN A 1 134 ? 7.863 12.230 6.314 1.00 87.62 134 GLN A N 1
ATOM 1068 C CA . GLN A 1 134 ? 7.644 12.978 7.560 1.00 87.62 134 GLN A CA 1
ATOM 1069 C C . GLN A 1 134 ? 6.273 12.747 8.199 1.00 87.62 134 GLN A C 1
ATOM 1071 O O . GLN A 1 134 ? 6.090 13.087 9.364 1.00 87.62 134 GLN A O 1
ATOM 1076 N N . MET A 1 135 ? 5.310 12.184 7.468 1.00 86.56 135 MET A N 1
ATOM 1077 C CA . MET A 1 135 ? 3.943 12.039 7.957 1.00 86.56 135 MET A CA 1
ATOM 1078 C C . MET A 1 135 ? 3.200 10.905 7.263 1.00 86.56 135 MET A C 1
ATOM 1080 O O . MET A 1 135 ? 3.614 10.418 6.214 1.00 86.56 135 MET A O 1
ATOM 1084 N N . ILE A 1 136 ? 2.091 10.503 7.873 1.00 89.31 136 ILE A N 1
ATOM 1085 C CA . ILE A 1 136 ? 1.092 9.638 7.255 1.00 89.31 136 ILE A CA 1
ATOM 1086 C C . ILE A 1 136 ? -0.013 10.548 6.733 1.00 89.31 136 ILE A C 1
ATOM 1088 O O . ILE A 1 136 ? -0.542 11.362 7.490 1.00 89.31 136 ILE A O 1
ATOM 1092 N N . GLU A 1 137 ? -0.360 10.399 5.463 1.00 92.12 137 GLU A N 1
ATOM 1093 C CA . GLU A 1 137 ? -1.395 11.204 4.821 1.00 92.12 137 GLU A CA 1
ATOM 1094 C C . GLU A 1 137 ? -2.221 10.380 3.838 1.00 92.12 137 GLU A C 1
ATOM 1096 O O . GLU A 1 137 ? -1.817 9.297 3.400 1.00 92.12 137 GLU A O 1
ATOM 1101 N N . GLU A 1 138 ? -3.403 10.901 3.524 1.00 94.44 138 GLU A N 1
ATOM 1102 C CA . GLU A 1 138 ? -4.295 10.362 2.510 1.00 94.44 138 GLU A CA 1
ATOM 1103 C C . GLU A 1 138 ? -4.148 11.167 1.218 1.00 94.44 138 GLU A C 1
ATOM 1105 O O . GLU A 1 138 ? -4.348 12.379 1.220 1.00 94.44 138 GLU A O 1
ATOM 1110 N N . ASN A 1 139 ? -3.829 10.484 0.119 1.00 94.88 139 ASN A N 1
ATOM 1111 C CA . ASN A 1 139 ? -3.571 11.091 -1.183 1.00 94.88 139 ASN A CA 1
ATOM 1112 C C . ASN A 1 139 ? -4.502 10.549 -2.264 1.00 94.88 139 ASN A C 1
ATOM 1114 O O . ASN A 1 139 ? -4.916 9.387 -2.219 1.00 94.88 139 ASN A O 1
ATOM 1118 N N . SER A 1 140 ? -4.771 11.377 -3.274 1.00 97.00 140 SER A N 1
ATOM 1119 C CA . SER A 1 140 ? -5.368 10.943 -4.539 1.00 97.00 140 SER A CA 1
ATOM 1120 C C . SER A 1 140 ? -4.395 10.027 -5.282 1.00 97.00 140 SER A C 1
ATOM 1122 O O . SER A 1 140 ? -3.210 10.335 -5.426 1.00 97.00 140 SER A O 1
ATOM 1124 N N . VAL A 1 141 ? -4.891 8.885 -5.762 1.00 95.81 141 VAL A N 1
ATOM 1125 C CA . VAL A 1 141 ? -4.099 7.980 -6.604 1.00 95.81 141 VAL A CA 1
ATOM 1126 C C . VAL A 1 141 ? -3.761 8.655 -7.931 1.00 95.81 141 VAL A C 1
ATOM 1128 O O . VAL A 1 141 ? -2.633 8.535 -8.396 1.00 95.81 141 VAL A O 1
ATOM 1131 N N . GLN A 1 142 ? -4.715 9.378 -8.521 1.00 95.94 142 GLN A N 1
ATOM 1132 C CA . GLN A 1 142 ? -4.531 10.022 -9.819 1.00 95.94 142 GLN A CA 1
ATOM 1133 C C . GLN A 1 142 ? -3.463 11.117 -9.737 1.00 95.94 142 GLN A C 1
ATOM 1135 O O . GLN A 1 142 ? -2.484 11.070 -10.474 1.00 95.94 142 GLN A O 1
ATOM 1140 N N . ASP A 1 143 ? -3.590 12.030 -8.775 1.00 95.62 143 ASP A N 1
ATOM 1141 C CA . ASP A 1 143 ? -2.654 13.142 -8.583 1.00 95.62 143 ASP A CA 1
ATOM 1142 C C . ASP A 1 143 ? -1.242 12.616 -8.270 1.00 95.62 143 ASP A C 1
ATOM 1144 O O . ASP A 1 143 ? -0.234 13.150 -8.739 1.00 95.62 143 ASP A O 1
ATOM 1148 N N . PHE A 1 144 ? -1.146 11.518 -7.509 1.00 94.12 144 PHE A N 1
ATOM 1149 C CA . PHE A 1 144 ? 0.132 10.859 -7.250 1.00 94.12 144 PHE A CA 1
ATOM 1150 C C . PHE A 1 144 ? 0.766 10.310 -8.535 1.00 94.12 144 PHE A C 1
ATOM 1152 O O . PHE A 1 144 ? 1.955 10.512 -8.768 1.00 94.12 144 PHE A O 1
ATOM 1159 N N . LEU A 1 145 ? -0.010 9.644 -9.392 1.00 94.12 145 LEU A N 1
ATOM 1160 C CA . LEU A 1 145 ? 0.490 9.118 -10.665 1.00 94.12 145 LEU A CA 1
ATOM 1161 C C . LEU A 1 145 ? 0.885 10.233 -11.642 1.00 94.12 145 LEU A C 1
ATOM 1163 O O . LEU A 1 145 ? 1.894 10.109 -12.332 1.00 94.12 145 LEU A O 1
ATOM 1167 N N . GLU A 1 146 ? 0.137 11.334 -11.671 1.00 94.75 146 GLU A N 1
ATOM 1168 C CA . GLU A 1 146 ? 0.434 12.495 -12.520 1.00 94.75 146 GLU A CA 1
ATOM 1169 C C . GLU A 1 146 ? 1.718 13.215 -12.096 1.00 94.75 146 GLU A C 1
ATOM 1171 O O . GLU A 1 146 ? 2.484 13.686 -12.938 1.00 94.75 146 GLU A O 1
ATOM 1176 N N . THR A 1 147 ? 1.984 13.277 -10.790 1.00 92.75 147 THR A N 1
ATOM 1177 C CA . THR A 1 147 ? 3.191 13.921 -10.251 1.00 92.75 147 THR A CA 1
ATOM 1178 C C . THR A 1 147 ? 4.426 13.023 -10.303 1.00 92.75 147 THR A C 1
ATOM 1180 O O . THR A 1 147 ? 5.550 13.529 -10.327 1.00 92.75 147 THR A O 1
ATOM 1183 N N . GLN A 1 148 ? 4.252 11.699 -10.342 1.00 90.19 148 GLN A N 1
ATOM 1184 C CA . GLN A 1 148 ? 5.347 10.732 -10.299 1.00 90.19 148 GLN A CA 1
ATOM 1185 C C . GLN A 1 148 ? 5.564 10.053 -11.652 1.00 90.19 148 GLN A C 1
ATOM 1187 O O . GLN A 1 148 ? 5.244 8.882 -11.846 1.00 90.19 148 GLN A O 1
ATOM 1192 N N . SER A 1 149 ? 6.232 10.757 -12.567 1.00 89.88 149 SER A N 1
ATOM 1193 C CA . SER A 1 149 ? 6.556 10.259 -13.917 1.00 89.88 149 SER A CA 1
ATOM 1194 C C . SER A 1 149 ? 7.426 8.994 -13.952 1.00 89.88 149 SER A C 1
ATOM 1196 O O . SER A 1 149 ? 7.546 8.352 -14.993 1.00 89.88 149 SER A O 1
ATOM 1198 N N . THR A 1 150 ? 8.050 8.625 -12.828 1.00 93.00 150 THR A N 1
ATOM 1199 C CA . THR A 1 150 ? 8.849 7.394 -12.714 1.00 93.00 150 THR A CA 1
ATOM 1200 C C . THR A 1 150 ? 8.013 6.153 -12.413 1.00 93.00 150 THR A C 1
ATOM 1202 O O . THR A 1 150 ? 8.555 5.044 -12.477 1.00 93.00 150 THR A O 1
ATOM 1205 N N . ILE A 1 151 ? 6.731 6.324 -12.069 1.00 94.50 151 ILE A N 1
ATOM 1206 C CA . ILE A 1 151 ? 5.821 5.217 -11.793 1.00 94.50 151 ILE A CA 1
ATOM 1207 C C . ILE A 1 151 ? 5.303 4.648 -13.103 1.00 94.50 151 ILE A C 1
ATOM 1209 O O . ILE A 1 151 ? 4.699 5.349 -13.907 1.00 94.50 151 ILE A O 1
ATOM 1213 N N . ASP A 1 152 ? 5.512 3.353 -13.302 1.00 94.00 152 ASP A N 1
ATOM 1214 C CA . ASP A 1 152 ? 5.135 2.672 -14.542 1.00 94.00 152 ASP A CA 1
ATOM 1215 C C . ASP A 1 152 ? 4.153 1.514 -14.328 1.00 94.00 152 ASP A C 1
ATOM 1217 O O . ASP A 1 152 ? 3.708 0.870 -15.282 1.00 94.00 152 ASP A O 1
ATOM 1221 N N . ARG A 1 153 ? 3.826 1.221 -13.066 1.00 94.94 153 ARG A N 1
ATOM 1222 C CA . ARG A 1 153 ? 2.878 0.175 -12.697 1.00 94.94 153 ARG A CA 1
ATOM 1223 C C . ARG A 1 153 ? 2.225 0.471 -11.360 1.00 94.94 153 ARG A C 1
ATOM 1225 O O . ARG A 1 153 ? 2.877 0.891 -10.406 1.00 94.94 153 ARG A O 1
ATOM 1232 N N . THR A 1 154 ? 0.947 0.131 -11.278 1.00 96.94 154 THR A N 1
ATOM 1233 C CA . THR A 1 154 ? 0.181 0.088 -10.036 1.00 96.94 154 THR A CA 1
ATOM 1234 C C . THR A 1 154 ? -0.410 -1.301 -9.866 1.00 96.94 154 THR A C 1
ATOM 1236 O O . THR A 1 154 ? -0.973 -1.857 -10.808 1.00 96.94 154 THR A O 1
ATOM 1239 N N . THR A 1 155 ? -0.279 -1.858 -8.669 1.00 97.88 155 THR A N 1
ATOM 1240 C CA . THR A 1 155 ? -0.767 -3.197 -8.330 1.00 97.88 155 THR A CA 1
ATOM 1241 C C . THR A 1 155 ? -1.571 -3.115 -7.044 1.00 97.88 155 THR A C 1
ATOM 1243 O O . THR A 1 155 ? -1.180 -2.411 -6.112 1.00 97.88 155 THR A O 1
ATOM 1246 N N . VAL A 1 156 ? -2.695 -3.828 -6.995 1.00 97.88 156 VAL A N 1
ATOM 1247 C CA . VAL A 1 156 ? -3.565 -3.888 -5.819 1.00 97.88 156 VAL A CA 1
ATOM 1248 C C . VAL A 1 156 ? -3.609 -5.316 -5.286 1.00 97.88 156 VAL A C 1
ATOM 1250 O O . VAL A 1 156 ? -3.754 -6.275 -6.049 1.00 97.88 156 VAL A O 1
ATOM 1253 N N . TRP A 1 157 ? -3.492 -5.449 -3.969 1.00 97.81 157 TRP A N 1
ATOM 1254 C CA . TRP A 1 157 ? -3.559 -6.716 -3.254 1.00 97.81 157 TRP A CA 1
ATOM 1255 C C . TRP A 1 157 ? -4.665 -6.692 -2.218 1.00 97.81 157 TRP A C 1
ATOM 1257 O O . TRP A 1 157 ? -4.767 -5.765 -1.416 1.00 97.81 157 TRP A O 1
ATOM 1267 N N . ARG A 1 158 ? -5.446 -7.767 -2.191 1.00 96.88 158 ARG A N 1
ATOM 1268 C CA . ARG A 1 158 ? -6.445 -8.012 -1.158 1.00 96.88 158 ARG A CA 1
ATOM 1269 C C . ARG A 1 158 ? -5.973 -9.121 -0.247 1.00 96.88 158 ARG A C 1
ATOM 1271 O O . ARG A 1 158 ? -5.624 -10.202 -0.723 1.00 96.88 158 ARG A O 1
ATOM 1278 N N . TYR A 1 159 ? -5.992 -8.857 1.050 1.00 94.69 159 TYR A N 1
ATOM 1279 C CA . TYR A 1 159 ? -5.752 -9.885 2.051 1.00 94.69 159 TYR A CA 1
ATOM 1280 C C . TYR A 1 159 ? -6.911 -10.878 2.102 1.00 94.69 159 TYR A C 1
ATOM 1282 O O . TYR A 1 159 ? -8.075 -10.512 1.944 1.00 94.69 159 TYR A O 1
ATOM 1290 N N . THR A 1 160 ? -6.574 -12.144 2.301 1.00 93.19 160 THR A N 1
ATOM 1291 C CA . THR A 1 160 ? -7.498 -13.285 2.236 1.00 93.19 160 THR A CA 1
ATOM 1292 C C . THR A 1 160 ? -7.325 -14.255 3.401 1.00 93.19 160 THR A C 1
ATOM 1294 O O . THR A 1 160 ? -8.256 -14.992 3.718 1.00 93.19 160 THR A O 1
ATOM 1297 N N . CYS A 1 161 ? -6.180 -14.232 4.092 1.00 88.19 161 CYS A N 1
ATOM 1298 C CA . CYS A 1 161 ? -6.020 -14.975 5.338 1.00 88.19 161 CYS A CA 1
ATOM 1299 C C . CYS A 1 161 ? -6.992 -14.435 6.401 1.00 88.19 161 CYS A C 1
ATOM 1301 O O . CYS A 1 161 ? -7.292 -13.250 6.443 1.00 88.19 161 CYS A O 1
ATOM 1303 N N . GLY A 1 162 ? -7.559 -15.303 7.236 1.00 68.88 162 GLY A N 1
ATOM 1304 C CA . GLY A 1 162 ? -8.536 -14.883 8.250 1.00 68.88 162 GLY A CA 1
ATOM 1305 C C . GLY A 1 162 ? -9.960 -14.615 7.739 1.00 68.88 162 GLY A C 1
ATOM 1306 O O . GLY A 1 162 ? -10.823 -14.310 8.552 1.00 68.88 162 GLY A O 1
ATOM 1307 N N . GLN A 1 163 ? -10.253 -14.805 6.444 1.00 56.50 163 GLN A N 1
ATOM 1308 C CA . GLN A 1 163 ? -11.641 -14.916 5.955 1.00 56.50 163 GLN A CA 1
ATOM 1309 C C . GLN A 1 163 ? -12.244 -16.324 6.156 1.00 56.50 163 GLN A C 1
ATOM 1311 O O . GLN A 1 163 ? -13.323 -16.617 5.648 1.00 56.50 163 GLN A O 1
ATOM 1316 N N . GLY A 1 164 ? -11.570 -17.194 6.916 1.00 45.34 164 GLY A N 1
ATOM 1317 C CA . GLY A 1 164 ? -12.170 -18.416 7.445 1.00 45.34 164 GLY A CA 1
ATOM 1318 C C . GLY A 1 164 ? -13.114 -18.085 8.601 1.00 45.34 164 GLY A C 1
ATOM 1319 O O . GLY A 1 164 ? -12.653 -17.697 9.667 1.00 45.34 164 GLY A O 1
ATOM 1320 N N . GLU A 1 165 ? -14.419 -18.217 8.358 1.00 43.19 165 GLU A N 1
ATOM 1321 C CA . GLU A 1 165 ? -15.485 -18.507 9.338 1.00 43.19 165 GLU A CA 1
ATOM 1322 C C . GLU A 1 165 ? -15.563 -17.701 10.651 1.00 43.19 165 GLU A C 1
ATOM 1324 O O . GLU A 1 165 ? -16.211 -18.142 11.596 1.00 43.19 165 GLU A O 1
ATOM 1329 N N . PHE A 1 166 ? -15.031 -16.484 10.745 1.00 43.56 166 PHE A N 1
ATOM 1330 C CA . PHE A 1 166 ? -15.553 -15.556 11.751 1.00 43.56 166 PHE A CA 1
ATOM 1331 C C . PHE A 1 166 ? -16.814 -14.908 11.192 1.00 43.56 166 PHE A C 1
ATOM 1333 O O . PHE A 1 166 ? -16.764 -13.854 10.560 1.00 43.56 166 PHE A O 1
ATOM 1340 N N . GLY A 1 167 ? -17.946 -15.586 11.404 1.00 40.00 167 GLY A N 1
ATOM 1341 C CA . GLY A 1 167 ? -19.264 -14.977 11.316 1.00 40.00 167 GLY A CA 1
ATOM 1342 C C . GLY A 1 167 ? -19.271 -13.728 12.187 1.00 40.00 167 GLY A C 1
ATOM 1343 O O . GLY A 1 167 ? -19.365 -13.813 13.409 1.00 40.00 167 GLY A O 1
ATOM 1344 N N . LEU A 1 168 ? -19.107 -12.567 11.556 1.00 40.34 168 LEU A N 1
ATOM 1345 C CA . LEU A 1 168 ? -19.415 -11.290 12.172 1.00 40.34 168 LEU A CA 1
ATOM 1346 C C . LEU A 1 168 ? -20.936 -11.230 12.249 1.00 40.34 168 LEU A C 1
ATOM 1348 O O . LEU A 1 168 ? -21.602 -10.737 11.343 1.00 40.34 168 LEU A O 1
ATOM 1352 N N . GLU A 1 169 ? -21.474 -11.834 13.304 1.00 41.50 169 GLU A N 1
ATOM 1353 C CA . GLU A 1 169 ? -22.827 -11.574 13.758 1.00 41.50 169 GLU A CA 1
ATOM 1354 C C . GLU A 1 169 ? -22.886 -10.072 14.064 1.00 41.50 169 GLU A C 1
ATOM 1356 O O . GLU A 1 169 ? -22.252 -9.576 14.997 1.00 41.50 169 GLU A O 1
ATOM 1361 N N . GLU A 1 170 ? -23.548 -9.325 13.180 1.00 38.22 170 GLU A N 1
ATOM 1362 C CA . GLU A 1 170 ? -23.861 -7.914 13.366 1.00 38.22 170 GLU A CA 1
ATOM 1363 C C . GLU A 1 170 ? -24.773 -7.802 14.593 1.00 38.22 170 GLU A C 1
ATOM 1365 O O . GLU A 1 170 ? -25.996 -7.886 14.501 1.00 38.22 170 GLU A O 1
ATOM 1370 N N . THR A 1 171 ? -24.189 -7.628 15.777 1.00 40.34 171 THR A N 1
ATOM 1371 C CA . THR A 1 171 ? -24.951 -7.158 16.931 1.00 40.34 171 THR A CA 1
ATOM 1372 C C . THR A 1 171 ? -25.208 -5.672 16.718 1.00 40.34 171 THR A C 1
ATOM 1374 O O . THR A 1 171 ? -24.357 -4.824 17.002 1.00 40.34 171 THR A O 1
ATOM 1377 N N . SER A 1 172 ? -26.373 -5.364 16.155 1.00 43.31 172 SER A N 1
ATOM 1378 C CA . SER A 1 172 ? -26.918 -4.015 16.052 1.00 43.31 172 SER A CA 1
ATOM 1379 C C . SER A 1 172 ? -27.304 -3.504 17.444 1.00 43.31 172 SER A C 1
ATOM 1381 O O . SER A 1 172 ? -28.479 -3.497 17.808 1.00 43.31 172 SER A O 1
ATOM 1383 N N . ASP A 1 173 ? -26.320 -3.081 18.235 1.00 40.22 173 ASP A N 1
ATOM 1384 C CA . ASP A 1 173 ? -26.584 -2.303 19.443 1.00 40.22 173 ASP A CA 1
ATOM 1385 C C . ASP A 1 173 ? -26.664 -0.822 19.072 1.00 40.22 173 ASP A C 1
ATOM 1387 O O . ASP A 1 173 ? -25.691 -0.061 19.077 1.00 40.22 173 ASP A O 1
ATOM 1391 N N . GLU A 1 174 ? -27.885 -0.420 18.734 1.00 54.56 174 GLU A N 1
ATOM 1392 C CA . GLU A 1 174 ? -28.308 0.968 18.659 1.00 54.56 174 GLU A CA 1
ATOM 1393 C C . GLU A 1 174 ? -28.329 1.569 20.073 1.00 54.56 174 GLU A C 1
ATOM 1395 O O . GLU A 1 174 ? -29.311 1.498 20.808 1.00 54.56 174 GLU A O 1
ATOM 1400 N N . SER A 1 175 ? -27.205 2.162 20.473 1.00 45.12 175 SER A N 1
ATOM 1401 C CA . SER A 1 175 ? -27.113 2.999 21.668 1.00 45.12 175 SER A CA 1
ATOM 1402 C C . SER A 1 175 ? -26.620 4.385 21.273 1.00 45.12 175 SER A C 1
ATOM 1404 O O . SER A 1 175 ? -25.419 4.630 21.137 1.00 45.12 175 SER A O 1
ATOM 1406 N N . THR A 1 176 ? -27.573 5.309 21.163 1.00 53.41 176 THR A N 1
ATOM 1407 C CA . THR A 1 176 ? -27.395 6.766 21.189 1.00 53.41 176 THR A CA 1
ATOM 1408 C C . THR A 1 176 ? -26.229 7.192 22.081 1.00 53.41 176 THR A C 1
ATOM 1410 O O . THR A 1 176 ? -26.287 7.030 23.304 1.00 53.41 176 THR A O 1
ATOM 1413 N N . ARG A 1 177 ? -25.179 7.777 21.492 1.00 42.09 177 ARG A N 1
ATOM 1414 C CA . ARG A 1 177 ? -24.132 8.451 22.262 1.00 42.09 177 ARG A CA 1
ATOM 1415 C C . ARG A 1 177 ? -23.702 9.754 21.605 1.00 42.09 177 ARG A C 1
ATOM 1417 O O . ARG A 1 177 ? -23.221 9.798 20.481 1.00 42.09 177 ARG A O 1
ATOM 1424 N N . THR A 1 178 ? -23.919 10.791 22.395 1.00 44.50 178 THR A N 1
ATOM 1425 C CA . THR A 1 178 ? -23.581 12.197 22.248 1.00 44.50 178 THR A CA 1
ATOM 1426 C C . THR A 1 178 ? -22.128 12.409 21.830 1.00 44.50 178 THR A C 1
ATOM 1428 O O . THR A 1 178 ? -21.217 11.766 22.357 1.00 44.50 178 THR A O 1
ATOM 1431 N N . GLU A 1 179 ? -21.937 13.340 20.899 1.00 50.75 179 GLU A N 1
ATOM 1432 C CA . GLU A 1 179 ? -20.651 13.794 20.379 1.00 50.75 179 GLU A CA 1
ATOM 1433 C C . GLU A 1 179 ? -19.705 14.261 21.499 1.00 50.75 179 GLU A C 1
ATOM 1435 O O . GLU A 1 179 ? -20.071 15.051 22.369 1.00 50.75 179 GLU A O 1
ATOM 1440 N N . SER A 1 180 ? -18.460 13.781 21.454 1.00 36.31 180 SER A N 1
ATOM 1441 C CA . SER A 1 180 ? -17.320 14.322 22.200 1.00 36.31 180 SER A CA 1
ATOM 1442 C C . SER A 1 180 ? -16.062 14.212 21.321 1.00 36.31 180 SER A C 1
ATOM 1444 O O . SER A 1 180 ? -15.953 13.248 20.553 1.00 36.31 180 SER A O 1
ATOM 1446 N N . PRO A 1 181 ? -15.142 15.196 21.344 1.00 52.12 181 PRO A N 1
ATOM 1447 C CA . PRO A 1 181 ? -14.241 15.442 20.228 1.00 52.12 181 PRO A CA 1
ATOM 1448 C C . PRO A 1 181 ? -12.930 14.645 20.315 1.00 52.12 181 PRO A C 1
ATOM 1450 O O . PRO A 1 181 ? -12.339 14.484 21.377 1.00 52.12 181 PRO A O 1
ATOM 1453 N N . VAL A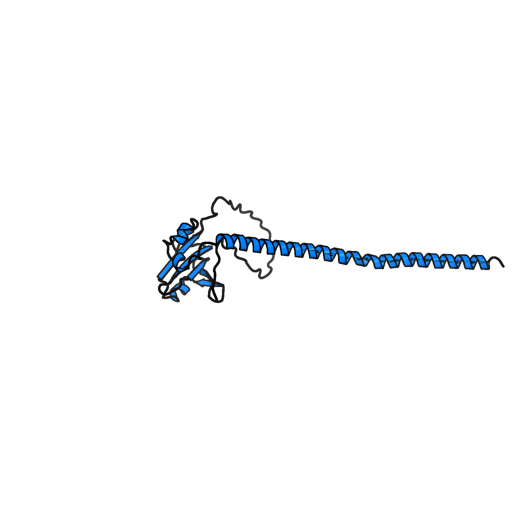 1 182 ? -12.469 14.215 19.136 1.00 46.75 182 VAL A N 1
ATOM 1454 C CA . VAL A 1 182 ? -11.090 13.815 18.791 1.00 46.75 182 VAL A CA 1
ATOM 1455 C C . VAL A 1 182 ? -10.479 12.731 19.692 1.00 46.75 182 VAL A C 1
ATOM 1457 O O . VAL A 1 182 ? -9.587 12.972 20.502 1.00 46.75 182 VAL A O 1
ATOM 1460 N N . ALA A 1 183 ? -10.908 11.486 19.478 1.00 33.66 183 ALA A N 1
ATOM 1461 C CA . ALA A 1 183 ? -10.165 10.308 19.913 1.00 33.66 183 ALA A CA 1
ATOM 1462 C C . ALA A 1 183 ? -9.226 9.836 18.791 1.00 33.66 183 ALA A C 1
ATOM 1464 O O . ALA A 1 183 ? -9.665 9.586 17.665 1.00 33.66 183 ALA A O 1
ATOM 1465 N N . ASN A 1 184 ? -7.939 9.694 19.123 1.00 33.88 184 ASN A N 1
ATOM 1466 C CA . ASN A 1 184 ? -6.924 9.003 18.330 1.00 33.88 184 ASN A CA 1
ATOM 1467 C C . ASN A 1 184 ? -7.468 7.657 17.826 1.00 33.88 184 ASN A C 1
ATOM 1469 O O . ASN A 1 184 ? -7.608 6.707 18.598 1.00 33.88 184 ASN A O 1
ATOM 1473 N N . ARG A 1 185 ? -7.774 7.565 16.527 1.00 31.55 185 ARG A N 1
ATOM 1474 C CA . ARG A 1 185 ? -8.138 6.296 15.889 1.00 31.55 185 ARG A CA 1
ATOM 1475 C C . ARG A 1 185 ? -6.863 5.513 15.617 1.00 31.55 185 ARG A C 1
ATOM 1477 O O . ARG A 1 185 ? -6.095 5.844 14.720 1.00 31.55 185 ARG A O 1
ATOM 1484 N N . GLN A 1 186 ? -6.639 4.476 16.412 1.00 31.62 186 GLN A N 1
ATOM 1485 C CA . GLN A 1 186 ? -5.605 3.487 16.152 1.00 31.62 186 GLN A CA 1
ATOM 1486 C C . GLN A 1 186 ? -6.160 2.497 15.120 1.00 31.62 186 GLN A C 1
ATOM 1488 O O . GLN A 1 186 ? -7.071 1.724 15.410 1.00 31.62 186 GLN A O 1
ATOM 1493 N N . PHE A 1 187 ? -5.653 2.554 13.891 1.00 33.50 187 PHE A N 1
ATOM 1494 C CA . PHE A 1 187 ? -6.022 1.604 12.847 1.00 33.50 187 PHE A CA 1
ATOM 1495 C C . PHE A 1 187 ? -5.190 0.331 13.036 1.00 33.50 187 PHE A C 1
ATOM 1497 O O . PHE A 1 187 ? -4.007 0.300 12.703 1.00 33.50 187 PHE A O 1
ATOM 1504 N N . ARG A 1 188 ? -5.788 -0.730 13.591 1.00 33.38 188 ARG A N 1
ATOM 1505 C CA . ARG A 1 188 ? -5.204 -2.077 13.530 1.00 33.38 188 ARG A CA 1
ATOM 1506 C C . ARG A 1 188 ? -5.508 -2.611 12.133 1.00 33.38 188 ARG A C 1
ATOM 1508 O O . ARG A 1 188 ? -6.591 -3.138 11.911 1.00 33.38 188 ARG A O 1
ATOM 1515 N N . VAL A 1 189 ? -4.609 -2.355 11.179 1.00 46.78 189 VAL A N 1
ATOM 1516 C CA . VAL A 1 189 ? -4.927 -2.603 9.769 1.00 46.78 189 VAL A CA 1
ATOM 1517 C C . VAL A 1 189 ? -4.925 -4.097 9.463 1.00 46.78 189 VAL A C 1
ATOM 1519 O O . VAL A 1 189 ? -5.954 -4.540 8.983 1.00 46.78 189 VAL A O 1
ATOM 1522 N N . MET A 1 190 ? -3.886 -4.877 9.809 1.00 42.72 190 MET A N 1
ATOM 1523 C CA . MET A 1 190 ? -3.850 -6.356 9.717 1.00 42.72 190 MET A CA 1
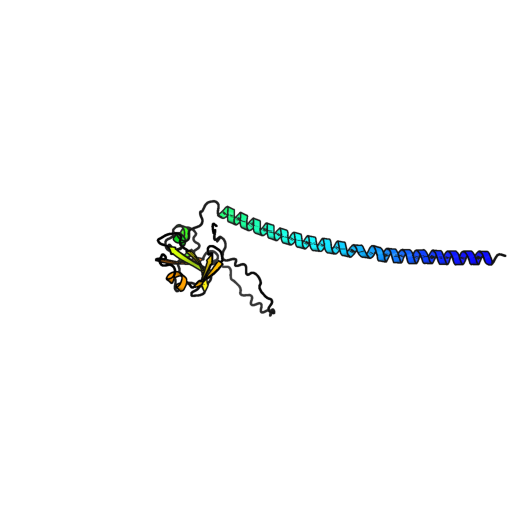ATOM 1524 C C . MET A 1 190 ? -2.728 -6.942 10.598 1.00 42.72 190 MET A C 1
ATOM 1526 O O . MET A 1 190 ? -1.764 -6.223 10.874 1.00 42.72 190 MET A O 1
ATOM 1530 N N . PRO A 1 191 ? -2.797 -8.220 11.028 1.00 40.75 191 PRO A N 1
ATOM 1531 C CA . PRO A 1 191 ? -1.663 -8.897 11.659 1.00 40.75 191 PRO A CA 1
ATOM 1532 C C . PRO A 1 191 ? -0.478 -8.979 10.681 1.00 40.75 191 PRO A C 1
ATOM 1534 O O . PRO A 1 191 ? -0.638 -9.474 9.566 1.00 40.75 191 PRO A O 1
ATOM 1537 N N . GLY A 1 192 ? 0.704 -8.503 11.087 1.00 41.16 192 GLY A N 1
ATOM 1538 C CA . GLY A 1 192 ? 1.953 -8.703 10.338 1.00 41.16 192 GLY A CA 1
ATOM 1539 C C . GLY A 1 192 ? 2.392 -7.593 9.369 1.00 41.16 192 GLY A C 1
ATOM 1540 O O . GLY A 1 192 ? 3.373 -7.794 8.656 1.00 41.16 192 GLY A O 1
ATOM 1541 N N . PHE A 1 193 ? 1.747 -6.419 9.345 1.00 45.56 193 PHE A N 1
ATOM 1542 C CA . PHE A 1 193 ? 2.235 -5.270 8.564 1.00 45.56 193 PHE A CA 1
ATOM 1543 C C . PHE A 1 193 ? 2.868 -4.184 9.422 1.00 45.56 193 PHE A C 1
ATOM 1545 O O . PHE A 1 193 ? 2.196 -3.537 10.221 1.00 45.56 193 PHE A O 1
ATOM 1552 N N . TYR A 1 194 ? 4.139 -3.893 9.142 1.00 45.06 194 TYR A N 1
ATOM 1553 C CA . TYR A 1 194 ? 4.813 -2.696 9.626 1.00 45.06 194 TYR A CA 1
ATOM 1554 C C . TYR A 1 194 ? 5.535 -1.989 8.477 1.00 45.06 194 TYR A C 1
ATOM 1556 O O . TYR A 1 194 ? 6.386 -2.570 7.803 1.00 45.06 194 TYR A O 1
ATOM 1564 N N . PHE A 1 195 ? 5.228 -0.704 8.282 1.00 39.91 195 PHE A N 1
ATOM 1565 C CA . PHE A 1 195 ? 6.035 0.185 7.450 1.00 39.91 195 PHE A CA 1
ATOM 1566 C C . PHE A 1 195 ? 7.282 0.580 8.243 1.00 39.91 195 PHE A C 1
ATOM 1568 O O . PHE A 1 195 ? 7.206 1.367 9.186 1.00 39.91 195 PHE A O 1
ATOM 1575 N N . ARG A 1 196 ? 8.451 0.043 7.880 1.00 36.72 196 ARG A N 1
ATOM 1576 C CA . ARG A 1 196 ? 9.722 0.528 8.430 1.00 36.72 196 ARG A CA 1
ATOM 1577 C C . ARG A 1 196 ? 10.214 1.704 7.592 1.00 36.72 196 ARG A C 1
ATOM 1579 O O . ARG A 1 196 ? 10.961 1.516 6.636 1.00 36.72 196 ARG A O 1
ATOM 1586 N N . ILE A 1 197 ? 9.812 2.915 7.968 1.00 32.31 197 ILE A N 1
ATOM 1587 C CA . ILE A 1 197 ? 10.422 4.146 7.454 1.00 32.31 197 ILE A CA 1
ATOM 1588 C C . ILE A 1 197 ? 11.805 4.250 8.105 1.00 32.31 197 ILE A C 1
ATOM 1590 O O . ILE A 1 197 ? 11.911 4.371 9.326 1.00 32.31 197 ILE A O 1
ATOM 1594 N N . ARG A 1 198 ? 12.877 4.122 7.320 1.00 28.88 198 ARG A N 1
ATOM 1595 C CA . ARG A 1 198 ? 14.221 4.475 7.796 1.00 28.88 198 ARG A CA 1
ATOM 1596 C C . ARG A 1 198 ? 14.397 5.981 7.594 1.00 28.88 198 ARG A C 1
ATOM 1598 O O . ARG A 1 198 ? 14.239 6.449 6.469 1.00 28.88 198 ARG A O 1
ATOM 1605 N N . PHE A 1 199 ? 14.658 6.696 8.687 1.00 32.84 199 PHE A N 1
ATOM 1606 C CA . PHE A 1 199 ? 15.047 8.107 8.681 1.00 32.84 199 PHE A CA 1
ATOM 1607 C C . PHE A 1 199 ? 16.506 8.268 8.258 1.00 32.84 199 PHE A C 1
ATOM 1609 O O . PHE A 1 199 ? 17.312 7.379 8.625 1.00 32.84 199 PHE A O 1
#

Organism: Magallana gigas (NCBI:txid29159)

Sequence (199 aa):
MRLWALLKLCIGCFLFGLTEIFRKKIIRCLTGRNDYTRTYHTVKNKEDSKKQNWIDGLEQIKQMEMESMIGHNPIGANEWANPQSGFVLATGCYRNVPFENRIKGDIIAFRSNYGSGHMGIVSTNGTYISALRQMIEENSVQDFLETQSTIDRTTVWRYTCGQGEFGLEETSDESTRTESPVANRQFRVMPGFYFRIRF

Secondary structure (DSSP, 8-state):
--HHHHHHHHHHHHHHHHHHHHHHHHHHHHHTTHHHHHHHHHHHHHHHHHHHHHHHHHHHHHHHHHHHTTT-PPPPHHHHT-TT-HHHHHTSSEEEE-GGG--TT-EEEEEESSS--EEEEEEETTEEEEE-SS-EEEEEHHHHHHH-TTEEEEEEEEE-TT-SS-------------------------TT-------

Radius of gyration: 35.49 Å; chains: 1; bounding box: 43×40×124 Å